Protein AF-0000000087421579 (afdb_homodimer)

Organism: NCBI:txid2527985

pLDDT: mean 95.99, std 5.9, range [50.66, 98.94]

Solvent-accessible surface area (backbone atoms only — not comparable to full-atom values): 13941 Å² total; per-residue (Å²): 113,71,61,59,52,48,49,53,49,50,54,50,50,50,51,51,46,45,49,20,62,55,67,46,34,58,70,61,40,57,72,41,35,37,73,70,18,33,34,40,37,68,93,47,73,85,38,81,43,72,34,55,66,76,55,47,58,65,46,71,49,80,82,89,62,69,52,44,70,42,85,40,79,73,44,76,46,80,53,89,54,29,34,47,36,34,30,35,37,39,36,36,34,61,39,94,86,67,42,83,41,77,48,65,30,45,36,42,36,35,32,37,55,51,97,90,37,72,29,37,42,35,37,40,41,38,70,124,111,71,62,58,51,50,49,54,48,51,55,50,50,51,52,51,46,46,50,20,62,55,66,47,35,59,68,63,40,56,72,40,34,38,74,72,18,32,34,42,37,67,92,47,73,86,39,81,42,72,35,55,65,77,55,47,57,66,46,71,48,79,82,91,63,68,53,45,71,41,85,40,79,74,45,76,47,79,52,89,54,30,34,46,37,35,31,34,36,39,36,37,33,61,39,95,86,67,42,83,41,77,47,66,30,45,35,43,37,35,31,37,56,54,96,89,36,73,30,37,43,36,36,40,40,40,72,122

Radius of gyration: 18.81 Å; Cα contacts (8 Å, |Δi|>4): 490; chains: 2; bounding box: 48×50×42 Å

Secondary structure (DSSP, 8-state):
-HHHHHHHHHHHHHHHHHHHHHHT-HHHHHHHEEEEEEEE-GGGTT--EESSHHHHHHHHSPP-S-EEEEEEEEEEEEETTEEEEEEEEEEEEE-TTS-EEEEEEEEEEEEEEETTEEEEEEEEEE--/-HHHHHHHHHHHHHHHHHHHHHHT-HHHHHHHEEEEEEEE-GGGTT--EESSHHHHHHHHSPP-S-EEEEEEEEEEEEETTEEEEEEEEEEEEE-TTS-EEEEEEEEEEEEEEETTEEEEEEEEEE--

InterPro domains:
  IPR013543 Calcium/calmodulin-dependent protein kinase II, association-domain [PF08332] (9-127)
  IPR032710 NTF2-like domain superfamily [SSF54427] (4-126)

Foldseek 3Di:
DVVVVVVVVVVVLVQQLQVCLQVLVVPSNPVQADQQAWEADVVVVPDIDTGDVVVNVVSPDDRPFHKDKDWAPWDWDDDPQKIWIKTKIWMWDQDPVRHIDIAIKIKIWMWGQDPNDIHTRYMYIDRD/DVVVVVVVVVVVLVQQLQVCLQVLPVPSNPVQADQQAWEADVVVVPDIDTGCVVVNVVSPDDRPFHKDKDWAPWDWDDDPQKIWIKTKIWMWDQDPVRHIDIAIKIKIWMWGRDPNDIHTRYMYIDRD

Sequence (256 aa):
MSDQHDIVELISLNRKLLAAIDGKDWGTYIDLCDADLTAFEPEAVGHLVKGLEFHRFYFDLEKEGPRQSTISSPHVRLVGDVAVVTYTRLTQFIGIEGEPETATAEETRIWHHIDGSWRHIHFHRSANMSDQHDIVELISLNRKLLAAIDGKDWGTYIDLCDADLTAFEPEAVGHLVKGLEFHRFYFDLEKEGPRQSTISSPHVRLVGDVAVVTYTRLTQFIGIEGEPETATAEETRIWHHIDGSWRHIHFHRSAN

Structure (mmCIF, N/CA/C/O backbone):
data_AF-0000000087421579-model_v1
#
loop_
_entity.id
_entity.type
_entity.pdbx_description
1 polymer 'Calcium/calmodulin dependent protein kinase II Association'
#
loop_
_atom_site.group_PDB
_atom_site.id
_atom_site.type_symbol
_atom_site.label_atom_id
_atom_site.label_alt_id
_atom_site.label_comp_id
_atom_site.label_asym_id
_atom_site.label_entity_id
_atom_site.label_seq_id
_atom_site.pdbx_PDB_ins_code
_atom_site.Cartn_x
_atom_site.Cartn_y
_atom_site.Cartn_z
_atom_site.occupancy
_atom_site.B_iso_or_equiv
_atom_site.auth_seq_id
_atom_site.auth_comp_id
_atom_site.auth_asym_id
_atom_site.auth_atom_id
_atom_site.pdbx_PDB_model_num
ATOM 1 N N . MET A 1 1 ? 23.797 0.021 13.664 1 50.66 1 MET A N 1
ATOM 2 C CA . MET A 1 1 ? 23.609 1.313 14.312 1 50.66 1 MET A CA 1
ATOM 3 C C . MET A 1 1 ? 22.766 2.242 13.453 1 50.66 1 MET A C 1
ATOM 5 O O . MET A 1 1 ? 21.828 2.877 13.945 1 50.66 1 MET A O 1
ATOM 9 N N . SER A 1 2 ? 23.094 2.33 12.117 1 70.5 2 SER A N 1
ATOM 10 C CA . SER A 1 2 ? 22.469 3.254 11.18 1 70.5 2 SER A CA 1
ATOM 11 C C . SER A 1 2 ? 21.031 2.822 10.859 1 70.5 2 SER A C 1
ATOM 13 O O . SER A 1 2 ? 20.125 3.65 10.836 1 70.5 2 SER A O 1
ATOM 15 N N . ASP A 1 3 ? 20.844 1.54 11.047 1 86.19 3 ASP A N 1
ATOM 16 C CA . ASP A 1 3 ? 19.516 1.023 10.711 1 86.19 3 ASP A CA 1
ATOM 17 C C . ASP A 1 3 ? 18.531 1.276 11.844 1 86.19 3 ASP A C 1
ATOM 19 O O . ASP A 1 3 ? 17.406 1.717 11.602 1 86.19 3 ASP A O 1
ATOM 23 N N . GLN A 1 4 ? 18.984 1.106 13.055 1 90.81 4 GLN A N 1
ATOM 24 C CA . GLN A 1 4 ? 18.109 1.333 14.188 1 90.81 4 GLN A CA 1
ATOM 25 C C . GLN A 1 4 ? 17.719 2.805 14.297 1 90.81 4 GLN A C 1
ATOM 27 O O . GLN A 1 4 ? 16.562 3.127 14.609 1 90.81 4 GLN A O 1
ATOM 32 N N . HIS A 1 5 ? 18.703 3.604 14.07 1 93.19 5 HIS A N 1
ATOM 33 C CA . HIS A 1 5 ? 18.422 5.035 14.094 1 93.19 5 HIS A CA 1
ATOM 34 C C . HIS A 1 5 ? 17.406 5.418 13.023 1 93.19 5 HIS A C 1
ATOM 36 O O . HIS A 1 5 ? 16.484 6.199 13.289 1 93.19 5 HIS A O 1
ATOM 42 N N . ASP A 1 6 ? 17.594 4.906 11.828 1 95.56 6 ASP A N 1
ATOM 43 C CA . ASP A 1 6 ? 16.656 5.18 10.734 1 95.56 6 ASP A CA 1
ATOM 44 C C . ASP A 1 6 ? 15.25 4.691 11.078 1 95.56 6 ASP A C 1
ATOM 46 O O . ASP A 1 6 ? 14.266 5.387 10.812 1 95.56 6 ASP A O 1
ATOM 50 N N . ILE A 1 7 ? 15.172 3.508 11.727 1 97 7 ILE A N 1
ATOM 51 C CA . ILE A 1 7 ? 13.883 2.93 12.086 1 97 7 ILE A CA 1
ATOM 52 C C . ILE A 1 7 ? 13.172 3.83 13.094 1 97 7 ILE A C 1
ATOM 54 O O . ILE A 1 7 ? 11.984 4.141 12.93 1 97 7 ILE A O 1
ATOM 58 N N . VAL A 1 8 ? 13.859 4.289 14.078 1 97 8 VAL A N 1
ATOM 59 C CA . VAL A 1 8 ? 13.289 5.168 15.094 1 97 8 VAL A CA 1
ATOM 60 C C . VAL A 1 8 ? 12.859 6.484 14.461 1 97 8 VAL A C 1
ATOM 62 O O . VAL A 1 8 ? 11.766 6.992 14.742 1 97 8 VAL A O 1
ATOM 65 N N . GLU A 1 9 ? 13.68 6.992 13.656 1 97.75 9 GLU A N 1
ATOM 66 C CA . GLU A 1 9 ? 13.375 8.25 12.984 1 97.75 9 GLU A CA 1
ATOM 67 C C . GLU A 1 9 ? 12.133 8.117 12.109 1 97.75 9 GLU A C 1
ATOM 69 O O . GLU A 1 9 ? 11.273 9 12.109 1 97.75 9 GLU A O 1
ATOM 74 N N . LEU A 1 10 ? 12.023 7.039 11.375 1 98.5 10 LEU A N 1
ATOM 75 C CA . LEU A 1 10 ? 10.906 6.828 10.461 1 98.5 10 LEU A CA 1
ATOM 76 C C . LEU A 1 10 ? 9.594 6.68 11.234 1 98.5 10 LEU A C 1
ATOM 78 O O . LEU A 1 10 ? 8.555 7.184 10.805 1 98.5 10 LEU A O 1
ATOM 82 N N . ILE A 1 11 ? 9.656 5.98 12.344 1 98.25 11 ILE A N 1
ATOM 83 C CA . ILE A 1 11 ? 8.461 5.871 13.172 1 98.25 11 ILE A CA 1
ATOM 84 C C . ILE A 1 11 ? 8.055 7.254 13.68 1 98.25 11 ILE A C 1
ATOM 86 O O . ILE A 1 11 ? 6.879 7.617 13.648 1 98.25 11 ILE A O 1
ATOM 90 N N . SER A 1 12 ? 9.031 8.031 14.094 1 98.31 12 SER A N 1
ATOM 91 C CA . SER A 1 12 ? 8.781 9.391 14.562 1 98.31 12 SER A CA 1
ATOM 92 C C . SER A 1 12 ? 8.219 10.266 13.453 1 98.31 12 SER A C 1
ATOM 94 O O . SER A 1 12 ? 7.293 11.047 13.672 1 98.31 12 SER A O 1
ATOM 96 N N . LEU A 1 13 ? 8.758 10.156 12.273 1 98.75 13 LEU A N 1
ATOM 97 C CA . LEU A 1 13 ? 8.281 10.93 11.133 1 98.75 13 LEU A CA 1
ATOM 98 C C . LEU A 1 13 ? 6.848 10.555 10.781 1 98.75 13 LEU A C 1
ATOM 100 O O . LEU A 1 13 ? 6.047 11.43 10.438 1 98.75 13 LEU A O 1
ATOM 104 N N . ASN A 1 14 ? 6.535 9.297 1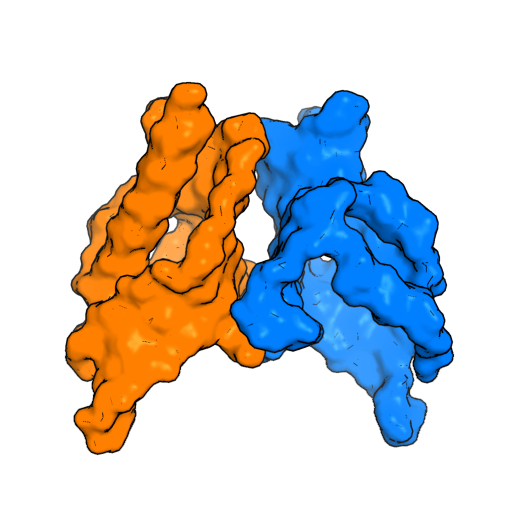0.852 1 98.81 14 ASN A N 1
ATOM 105 C CA . ASN A 1 14 ? 5.156 8.891 10.609 1 98.81 14 ASN A CA 1
ATOM 106 C C . ASN A 1 14 ? 4.207 9.469 11.648 1 98.81 14 ASN A C 1
ATOM 108 O O . ASN A 1 14 ? 3.107 9.914 11.312 1 98.81 14 ASN A O 1
ATOM 112 N N . ARG A 1 15 ? 4.645 9.461 12.914 1 98.62 15 ARG A N 1
ATOM 113 C CA . ARG A 1 15 ? 3.826 10.07 13.953 1 98.62 15 ARG A CA 1
ATOM 114 C C . ARG A 1 15 ? 3.617 11.555 13.688 1 98.62 15 ARG A C 1
ATOM 116 O O . ARG A 1 15 ? 2.508 12.07 13.844 1 98.62 15 ARG A O 1
ATOM 123 N N . LYS A 1 16 ? 4.664 12.188 13.32 1 98.75 16 LYS A N 1
ATOM 124 C CA . LYS A 1 16 ? 4.59 13.609 12.992 1 98.75 16 LYS A CA 1
ATOM 125 C C . LYS A 1 16 ? 3.629 13.852 11.828 1 98.75 16 LYS A C 1
ATOM 127 O O . LYS A 1 16 ? 2.832 14.789 11.859 1 98.75 16 LYS A O 1
ATOM 132 N N . LEU A 1 17 ? 3.711 13.031 10.82 1 98.88 17 LEU A N 1
ATOM 133 C CA . LEU A 1 17 ? 2.838 13.117 9.656 1 98.88 17 LEU A CA 1
ATOM 134 C C . LEU A 1 17 ? 1.375 12.969 10.062 1 98.88 17 LEU A C 1
ATOM 136 O O . LEU A 1 17 ? 0.535 13.789 9.68 1 98.88 17 LEU A O 1
ATOM 140 N N . LEU A 1 18 ? 1.078 11.984 10.844 1 98.75 18 LEU A N 1
ATOM 141 C CA . LEU A 1 18 ? -0.3 11.734 11.25 1 98.75 18 LEU A CA 1
ATOM 142 C C . LEU A 1 18 ? -0.815 12.852 12.148 1 98.75 18 LEU A C 1
ATOM 144 O O . LEU A 1 18 ? -1.985 13.234 12.062 1 98.75 18 LEU A O 1
ATOM 148 N N . ALA A 1 19 ? 0.059 13.359 13.023 1 98.31 19 ALA A N 1
ATOM 149 C CA . ALA A 1 19 ? -0.324 14.5 13.844 1 98.31 19 ALA A CA 1
ATOM 150 C C . ALA A 1 19 ? -0.66 15.711 12.984 1 98.31 19 ALA A C 1
ATOM 152 O O . ALA A 1 19 ? -1.599 16.453 13.281 1 98.31 19 ALA A O 1
ATOM 153 N N . ALA A 1 20 ? 0.115 15.914 11.93 1 98.5 20 ALA A N 1
ATOM 154 C CA . ALA A 1 20 ? -0.155 17.016 11.0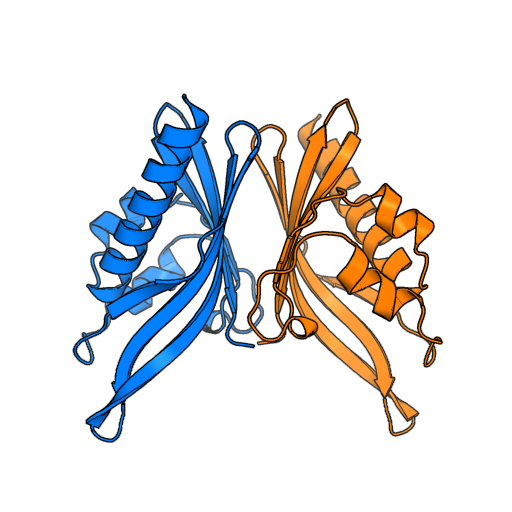08 1 98.5 20 ALA A CA 1
ATOM 155 C C . ALA A 1 20 ? -1.517 16.844 10.336 1 98.5 20 ALA A C 1
ATOM 157 O O . ALA A 1 20 ? -2.256 17.812 10.172 1 98.5 20 ALA A O 1
ATOM 158 N N . ILE A 1 21 ? -1.858 15.648 9.961 1 98.19 21 ILE A N 1
ATOM 159 C CA . ILE A 1 21 ? -3.141 15.352 9.328 1 98.19 21 ILE A CA 1
ATOM 160 C C . ILE A 1 21 ? -4.273 15.617 10.32 1 98.19 21 ILE A C 1
ATOM 162 O O . ILE A 1 21 ? -5.23 16.328 10.008 1 98.19 21 ILE A O 1
ATOM 166 N N . ASP A 1 22 ? -4.125 15.102 11.516 1 97.44 22 ASP A N 1
ATOM 167 C CA . ASP A 1 22 ? -5.156 15.25 12.539 1 97.44 22 ASP A CA 1
ATOM 168 C C . ASP A 1 22 ? -5.375 16.719 12.883 1 97.44 22 ASP A C 1
ATOM 170 O O . ASP A 1 22 ? -6.5 17.141 13.164 1 97.44 22 ASP A O 1
ATOM 174 N N . GLY A 1 23 ? -4.285 17.453 12.891 1 96.62 23 GLY A N 1
ATOM 175 C CA . GLY A 1 23 ? -4.328 18.859 13.297 1 96.62 23 GLY A CA 1
ATOM 176 C C . GLY A 1 23 ? -4.527 19.812 12.133 1 96.62 23 GLY A C 1
ATOM 177 O O . GLY A 1 23 ? -4.574 21.031 12.328 1 96.62 23 GLY A O 1
ATOM 178 N N . LYS A 1 24 ? -4.527 19.359 10.922 1 97.06 24 LYS A N 1
ATOM 179 C CA . LYS A 1 24 ? -4.66 20.156 9.703 1 97.06 24 LYS A CA 1
ATOM 180 C C . LYS A 1 24 ? -3.482 21.109 9.531 1 97.06 24 LYS A C 1
ATOM 182 O O . LYS A 1 24 ? -3.674 22.281 9.219 1 97.06 24 LYS A O 1
ATOM 187 N N . ASP A 1 25 ? -2.434 20.609 9.867 1 97.62 25 ASP A N 1
ATOM 188 C CA . ASP A 1 25 ? -1.19 21.344 9.695 1 97.62 25 ASP A CA 1
ATOM 189 C C . ASP A 1 25 ? -0.601 21.109 8.305 1 97.62 25 ASP A C 1
ATOM 191 O O . ASP A 1 25 ? 0.3 20.297 8.141 1 97.62 25 ASP A O 1
ATOM 195 N N . TRP A 1 26 ? -1.002 21.906 7.301 1 98.25 26 TRP A N 1
ATOM 196 C CA . TRP A 1 26 ? -0.613 21.734 5.902 1 98.25 26 TRP A CA 1
ATOM 197 C C . TRP A 1 26 ? 0.885 21.953 5.727 1 98.25 26 TRP A C 1
ATOM 199 O O . TRP A 1 26 ? 1.539 21.25 4.957 1 98.25 26 TRP A O 1
ATOM 209 N N . GLY A 1 27 ? 1.382 22.875 6.391 1 98.56 27 GLY A N 1
ATOM 210 C CA . GLY A 1 27 ? 2.801 23.172 6.281 1 98.56 27 GLY A CA 1
ATOM 211 C C . GLY A 1 27 ? 3.688 21.984 6.609 1 98.56 27 GLY A C 1
ATOM 212 O O . GLY A 1 27 ? 4.578 21.641 5.836 1 98.56 27 GLY A O 1
ATOM 213 N N . THR A 1 28 ? 3.42 21.406 7.727 1 98.69 28 THR A N 1
ATOM 214 C CA . THR A 1 28 ? 4.188 20.219 8.117 1 98.69 28 THR A CA 1
ATOM 215 C C . THR A 1 28 ? 3.977 19.078 7.129 1 98.69 28 THR A C 1
ATOM 217 O O . THR A 1 28 ? 4.926 18.391 6.77 1 98.69 28 THR A O 1
ATOM 220 N N . TYR A 1 29 ? 2.756 18.969 6.68 1 98.75 29 TYR A N 1
ATOM 221 C CA . TYR A 1 29 ? 2.418 17.875 5.762 1 98.75 29 TYR A CA 1
ATOM 222 C C . TYR A 1 29 ? 3.23 17.984 4.477 1 98.75 29 TYR A C 1
ATOM 224 O O . TYR A 1 29 ? 3.855 17.016 4.051 1 98.75 29 TYR A O 1
ATOM 232 N N . ILE A 1 30 ? 3.295 19.125 3.893 1 98.44 30 ILE A N 1
ATOM 233 C CA . ILE A 1 30 ? 3.949 19.25 2.596 1 98.44 30 ILE A CA 1
ATOM 234 C C . ILE A 1 30 ? 5.465 19.219 2.777 1 98.44 30 ILE A C 1
ATOM 236 O O . ILE A 1 30 ? 6.199 18.844 1.861 1 98.44 30 ILE A O 1
ATOM 240 N N . ASP A 1 31 ? 5.949 19.594 3.955 1 97.94 31 ASP A N 1
ATOM 241 C CA . ASP A 1 31 ? 7.379 19.5 4.242 1 97.94 31 ASP A CA 1
ATOM 242 C C . ASP A 1 31 ? 7.84 18.047 4.285 1 97.94 31 ASP A C 1
ATOM 244 O O . ASP A 1 31 ? 8.984 17.734 3.943 1 97.94 31 ASP A O 1
ATOM 248 N N . LEU A 1 32 ? 6.969 17.188 4.68 1 98.5 32 LEU A N 1
ATOM 249 C CA . LEU A 1 32 ? 7.32 15.781 4.836 1 98.5 32 LEU A CA 1
ATOM 250 C C . LEU A 1 32 ? 7.121 15.023 3.525 1 98.5 32 LEU A C 1
ATOM 252 O O . LEU A 1 32 ? 7.789 14.016 3.277 1 98.5 32 LEU A O 1
ATOM 256 N N . CYS A 1 33 ? 6.207 15.555 2.67 1 98.62 33 CYS A N 1
ATOM 257 C CA . CYS A 1 33 ? 5.773 14.781 1.513 1 98.62 33 CYS A CA 1
ATOM 258 C C . CYS A 1 33 ? 6.453 15.273 0.24 1 98.62 33 CYS A C 1
ATOM 260 O O . CYS A 1 33 ? 6.676 16.469 0.078 1 98.62 33 CYS A O 1
ATOM 262 N N . ASP A 1 34 ? 6.754 14.32 -0.605 1 98.12 34 ASP A N 1
ATOM 263 C CA . ASP A 1 34 ? 7.203 14.648 -1.954 1 98.12 34 ASP A CA 1
ATOM 264 C C . ASP A 1 34 ? 6.105 15.367 -2.74 1 98.12 34 ASP A C 1
ATOM 266 O O . ASP A 1 34 ? 4.93 15.008 -2.635 1 98.12 34 ASP A O 1
ATOM 270 N N . ALA A 1 35 ? 6.5 16.281 -3.613 1 97.38 35 ALA A N 1
ATOM 271 C CA . ALA A 1 35 ? 5.531 17.031 -4.414 1 97.38 35 ALA A CA 1
ATOM 272 C C . ALA A 1 35 ? 4.754 16.094 -5.34 1 97.38 35 ALA A C 1
ATOM 274 O O . ALA A 1 35 ? 3.604 16.375 -5.684 1 97.38 35 ALA A O 1
ATOM 275 N N . ASP A 1 36 ? 5.34 14.953 -5.738 1 97.38 36 ASP A N 1
ATOM 276 C CA . ASP A 1 36 ? 4.711 13.977 -6.621 1 97.38 36 ASP A CA 1
ATOM 277 C C . ASP A 1 36 ? 4.215 12.766 -5.832 1 97.38 36 ASP A C 1
ATOM 279 O O . ASP A 1 36 ? 4.23 11.641 -6.336 1 97.38 36 ASP A O 1
ATOM 283 N N . LEU A 1 37 ? 3.861 13 -4.625 1 98.62 37 LEU A N 1
ATOM 284 C CA . LEU A 1 37 ? 3.305 11.93 -3.797 1 98.62 37 LEU A CA 1
ATOM 285 C C . LEU A 1 37 ? 2.188 11.203 -4.531 1 98.62 37 LEU A C 1
ATOM 287 O O . LEU A 1 37 ? 1.342 11.828 -5.172 1 98.62 37 LEU A O 1
ATOM 291 N N . THR A 1 38 ? 2.201 9.844 -4.445 1 98.81 38 THR A N 1
ATOM 292 C CA . THR A 1 38 ? 1.106 9.047 -4.98 1 98.81 38 THR A CA 1
ATOM 293 C C . THR A 1 38 ? 0.373 8.312 -3.855 1 98.81 38 THR A C 1
ATOM 295 O O . THR A 1 38 ? 0.954 8.039 -2.803 1 98.81 38 THR A O 1
ATOM 298 N N . ALA A 1 39 ? -0.922 8.07 -4.172 1 98.62 39 ALA A N 1
ATOM 299 C CA . ALA A 1 39 ? -1.679 7.473 -3.072 1 98.62 39 ALA A CA 1
ATOM 300 C C . ALA A 1 39 ? -2.859 6.66 -3.596 1 98.62 39 ALA A C 1
ATOM 302 O O . ALA A 1 39 ? -3.508 7.055 -4.57 1 98.62 39 ALA A O 1
ATOM 303 N N . PHE A 1 40 ? -3.07 5.535 -2.998 1 98.56 40 PHE A N 1
ATOM 304 C CA . PHE A 1 40 ? -4.367 4.871 -2.977 1 98.56 40 PHE A CA 1
ATOM 305 C C . PHE A 1 40 ? -5.043 5.047 -1.624 1 98.56 40 PHE A C 1
ATOM 307 O O . PHE A 1 40 ? -4.445 4.77 -0.583 1 98.56 40 PHE A O 1
ATOM 314 N N . GLU A 1 41 ? -6.246 5.496 -1.633 1 97.5 41 GLU A N 1
ATOM 315 C CA . GLU A 1 41 ? -7.035 5.629 -0.411 1 97.5 41 GLU A CA 1
ATOM 316 C C . GLU A 1 41 ? -8.531 5.668 -0.72 1 97.5 41 GLU A C 1
ATOM 318 O O . GLU A 1 41 ? -8.93 5.941 -1.855 1 97.5 41 GLU A O 1
ATOM 323 N N . PRO A 1 42 ? -9.352 5.406 0.281 1 96.5 42 PRO A N 1
ATOM 324 C CA . PRO A 1 42 ? -10.797 5.34 0.034 1 96.5 42 PRO A CA 1
ATOM 325 C C . PRO A 1 42 ? -11.344 6.609 -0.61 1 96.5 42 PRO A C 1
ATOM 327 O O . PRO A 1 42 ? -12.195 6.539 -1.499 1 96.5 42 PRO A O 1
ATOM 330 N N . GLU A 1 43 ? -10.82 7.75 -0.257 1 96.12 43 GLU A N 1
ATOM 331 C CA . GLU A 1 43 ? -11.328 9.023 -0.763 1 96.12 43 GLU A CA 1
ATOM 332 C C . GLU A 1 43 ? -11.062 9.164 -2.26 1 96.12 43 GLU A C 1
ATOM 334 O O . GLU A 1 43 ? -11.688 9.992 -2.928 1 96.12 43 GLU A O 1
ATOM 339 N N . ALA A 1 44 ? -10.148 8.375 -2.789 1 96.38 44 ALA A N 1
ATOM 340 C CA . ALA A 1 44 ? -9.758 8.5 -4.191 1 96.38 44 ALA A CA 1
ATOM 341 C C . ALA A 1 44 ? -10.641 7.629 -5.086 1 96.38 4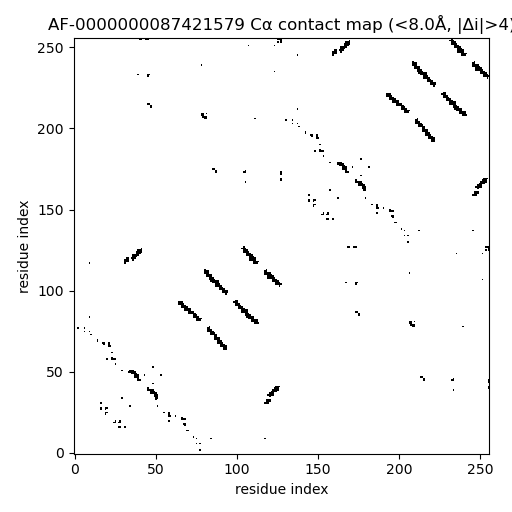4 ALA A C 1
ATOM 343 O O . ALA A 1 44 ? -10.477 7.617 -6.309 1 96.38 44 ALA A O 1
ATOM 344 N N . VAL A 1 45 ? -11.516 6.844 -4.562 1 94.12 45 VAL A N 1
ATOM 345 C CA . VAL A 1 45 ? -12.578 6.098 -5.234 1 94.12 45 VAL A CA 1
ATOM 346 C C . VAL A 1 45 ? -11.984 5.242 -6.348 1 94.12 45 VAL A C 1
ATOM 348 O O . VAL A 1 45 ? -12.438 5.297 -7.492 1 94.12 45 VAL A O 1
ATOM 351 N N . GLY A 1 46 ? -10.891 4.559 -6.051 1 94.25 46 GLY A N 1
ATOM 352 C CA . GLY A 1 46 ? -10.367 3.549 -6.957 1 94.25 46 GLY A CA 1
ATOM 353 C C . GLY A 1 46 ? -9.289 4.078 -7.887 1 94.25 46 GLY A C 1
ATOM 354 O O . GLY A 1 46 ? -8.766 3.336 -8.719 1 94.25 46 GLY A O 1
ATOM 355 N N . HIS A 1 47 ? -8.922 5.344 -7.734 1 96 47 HIS A N 1
ATOM 356 C CA . HIS A 1 47 ? -7.934 5.934 -8.633 1 96 47 HIS A CA 1
ATOM 357 C C . HIS A 1 47 ? -6.625 6.215 -7.898 1 96 47 HIS A C 1
ATOM 359 O O . HIS A 1 47 ? -6.629 6.5 -6.695 1 96 47 HIS A O 1
ATOM 365 N N . LEU A 1 48 ? -5.562 6.066 -8.633 1 98.06 48 LEU A N 1
ATOM 366 C CA . LEU A 1 48 ? -4.285 6.547 -8.117 1 98.06 48 LEU A CA 1
ATOM 367 C C . LEU A 1 48 ? -4.23 8.07 -8.141 1 98.06 48 LEU A C 1
ATOM 369 O O . LEU A 1 48 ? -4.363 8.688 -9.195 1 98.06 48 LEU A O 1
ATOM 373 N N . VAL A 1 49 ? -4 8.625 -6.965 1 97.81 49 VAL A N 1
ATOM 374 C CA . VAL A 1 49 ? -3.848 10.07 -6.879 1 97.81 49 VAL A CA 1
ATOM 375 C C . VAL A 1 49 ? -2.369 10.438 -6.973 1 97.81 49 VAL A C 1
ATOM 377 O O . VAL A 1 49 ? -1.515 9.766 -6.398 1 97.81 49 VAL A O 1
ATOM 380 N N . LYS A 1 50 ? -2.154 11.539 -7.684 1 97.81 50 LYS A N 1
ATOM 381 C CA . LYS A 1 50 ? -0.801 12.07 -7.789 1 97.81 50 LYS A CA 1
ATOM 382 C C . LYS A 1 50 ? -0.763 13.547 -7.414 1 97.81 50 LYS A C 1
ATOM 384 O O . LYS A 1 50 ? -1.603 14.336 -7.863 1 97.81 50 LYS A O 1
ATOM 389 N N . GLY A 1 51 ? 0.261 13.852 -6.629 1 97.94 51 GLY A N 1
ATOM 390 C CA . GLY A 1 51 ? 0.449 15.227 -6.199 1 97.94 51 GLY A CA 1
ATOM 391 C C . GLY A 1 51 ? -0.194 15.531 -4.859 1 97.94 51 GLY A C 1
ATOM 392 O O . GLY A 1 51 ? -0.748 14.633 -4.215 1 97.94 51 GLY A O 1
ATOM 393 N N . LEU A 1 52 ? -0.109 16.766 -4.422 1 98.38 52 LEU A N 1
ATOM 394 C CA . LEU A 1 52 ? -0.487 17.125 -3.057 1 98.38 52 LEU A CA 1
ATOM 395 C C . LEU A 1 52 ? -1.845 17.812 -3.031 1 98.38 52 LEU A C 1
ATOM 397 O O . LEU A 1 52 ? -2.482 17.906 -1.979 1 98.38 52 LEU A O 1
ATOM 401 N N . GLU A 1 53 ? -2.359 18.25 -4.156 1 97.25 53 GLU A N 1
ATOM 402 C CA . GLU A 1 53 ? -3.553 19.078 -4.219 1 97.25 53 GLU A CA 1
ATOM 403 C C . GLU A 1 53 ? -4.793 18.312 -3.762 1 97.25 53 GLU A C 1
ATOM 405 O O . GLU A 1 53 ? -5.703 18.906 -3.17 1 97.25 53 GLU A O 1
ATOM 410 N N . PHE A 1 54 ? -4.902 17.078 -4.082 1 98 54 PHE A N 1
ATOM 411 C CA . PHE A 1 54 ? -6.023 16.25 -3.648 1 98 54 PHE A CA 1
ATOM 412 C C . PHE A 1 54 ? -6.203 16.328 -2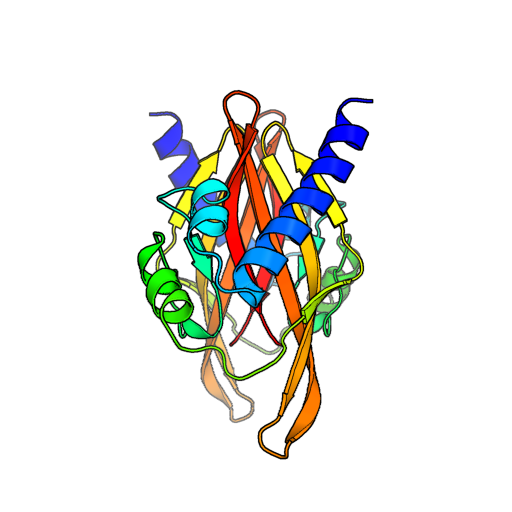.137 1 98 54 PHE A C 1
ATOM 414 O O . PHE A 1 54 ? -7.328 16.438 -1.647 1 98 54 PHE A O 1
ATOM 421 N N . HIS A 1 55 ? -5.109 16.344 -1.45 1 98.12 55 HIS A N 1
ATOM 422 C CA . HIS A 1 55 ? -5.164 16.312 0.007 1 98.12 55 HIS A CA 1
ATOM 423 C C . HIS A 1 55 ? -5.34 17.719 0.569 1 98.12 55 HIS A C 1
ATOM 425 O O . HIS A 1 55 ? -5.887 17.906 1.661 1 98.12 55 HIS A O 1
ATOM 431 N N . ARG A 1 56 ? -4.891 18.734 -0.17 1 98.12 56 ARG A N 1
ATOM 432 C CA . ARG A 1 56 ? -5.074 20.109 0.274 1 98.12 56 ARG A CA 1
ATOM 433 C C . ARG A 1 56 ? -6.539 20.406 0.57 1 98.12 56 ARG A C 1
ATOM 435 O O . ARG A 1 56 ? -6.859 21.078 1.546 1 98.12 56 ARG A O 1
ATOM 442 N N . PHE A 1 57 ? -7.422 19.875 -0.198 1 97.88 57 PHE A N 1
ATOM 443 C CA . PHE A 1 57 ? -8.859 20.062 -0.021 1 97.88 57 PHE A CA 1
ATOM 444 C C . PHE A 1 57 ? -9.273 19.703 1.401 1 97.88 57 PHE A C 1
ATOM 446 O O . PHE A 1 57 ? -10.008 20.469 2.043 1 97.88 57 PHE A O 1
ATOM 453 N N . TYR A 1 58 ? -8.844 18.625 1.88 1 96.38 58 TYR A N 1
ATOM 454 C CA . TYR A 1 58 ? -9.258 18.141 3.193 1 96.38 58 TYR A CA 1
ATOM 455 C C . TYR A 1 58 ? -8.633 18.984 4.301 1 96.38 58 TYR A C 1
ATOM 457 O O . TYR A 1 58 ? -9.234 19.172 5.363 1 96.38 58 TYR A O 1
ATOM 465 N N . PHE A 1 59 ? -7.418 19.453 4.039 1 97.19 59 PHE A N 1
ATOM 466 C CA . PHE A 1 59 ? -6.746 20.297 5.023 1 97.19 59 PHE A CA 1
ATOM 467 C C . PHE A 1 59 ? -7.441 21.641 5.152 1 97.19 59 PHE A C 1
ATOM 469 O O . PHE A 1 59 ? -7.387 22.281 6.207 1 97.19 59 PHE A O 1
ATOM 476 N N . ASP A 1 60 ? -8.125 22.078 4.176 1 96.88 60 ASP A N 1
ATOM 477 C CA . ASP A 1 60 ? -8.766 23.391 4.156 1 96.88 60 ASP A CA 1
ATOM 478 C C . ASP A 1 60 ? -10.156 23.328 4.797 1 96.88 60 ASP A C 1
ATOM 480 O O . ASP A 1 60 ? -10.758 24.359 5.09 1 96.88 60 ASP A O 1
ATOM 484 N N . LEU A 1 61 ? -10.609 22.203 5.051 1 95.12 61 LEU A N 1
ATOM 485 C CA . LEU A 1 61 ? -11.914 22.047 5.691 1 95.12 61 LEU A CA 1
ATOM 486 C C . LEU A 1 61 ? -11.828 22.391 7.176 1 95.12 61 LEU A C 1
ATOM 488 O O . LEU A 1 61 ? -10.773 22.25 7.793 1 95.12 61 LEU A O 1
ATOM 492 N N . GLU A 1 62 ? -12.938 22.719 7.73 1 91.5 62 GLU A N 1
ATOM 493 C CA . GLU A 1 62 ? -13.008 22.984 9.164 1 91.5 62 GLU A CA 1
ATOM 494 C C . GLU A 1 62 ? -12.852 21.703 9.977 1 91.5 62 GLU A C 1
ATOM 496 O O . GLU A 1 62 ? -13.352 20.656 9.578 1 91.5 62 GLU A O 1
ATOM 501 N N . LYS A 1 63 ? -12.297 21.906 11.133 1 88.62 63 LYS A N 1
ATOM 502 C CA . LYS A 1 63 ? -12.148 20.766 12.031 1 88.62 63 LYS A CA 1
ATOM 503 C C . LYS A 1 63 ? -13.492 20.359 12.641 1 88.62 63 LYS A C 1
ATOM 505 O O . LYS A 1 63 ? -14.25 21.219 13.102 1 88.62 63 LYS A O 1
ATOM 510 N N . GLU A 1 64 ? -13.812 19.062 12.57 1 83.94 64 GLU A N 1
ATOM 511 C CA . GLU A 1 64 ? -15.094 18.578 13.062 1 83.94 64 GLU A CA 1
ATOM 512 C C . GLU A 1 64 ? -15.008 18.156 14.523 1 83.94 64 GLU A C 1
ATOM 514 O O . GLU A 1 64 ? -15.969 17.625 15.086 1 83.94 64 GLU A O 1
ATOM 519 N N . GLY A 1 65 ? -13.938 18.438 15.242 1 89.38 65 GLY A N 1
ATOM 520 C CA . GLY A 1 65 ? -13.727 18 16.609 1 89.38 65 GLY A CA 1
ATOM 521 C C . GLY A 1 65 ? -12.375 17.359 16.844 1 89.38 65 GLY A C 1
ATOM 522 O O . GLY A 1 65 ? -11.516 17.391 15.953 1 89.38 65 GLY A O 1
ATOM 523 N N . PRO A 1 66 ? -12.32 16.828 18.047 1 94.56 66 PRO A N 1
ATOM 524 C CA . PRO A 1 66 ? -11.031 16.203 18.344 1 94.56 66 PRO A CA 1
ATOM 525 C C . PRO A 1 66 ? -10.781 14.953 17.5 1 94.56 66 PRO A C 1
ATOM 527 O O . PRO A 1 66 ? -11.711 14.195 17.203 1 94.56 66 PRO A O 1
ATOM 530 N N . ARG A 1 67 ? -9.586 14.828 17.094 1 96.31 67 ARG A N 1
ATOM 531 C CA . ARG A 1 67 ? -9.125 13.688 16.312 1 96.31 67 ARG A CA 1
ATOM 532 C C . ARG A 1 67 ? -7.703 13.305 16.688 1 96.31 67 ARG A C 1
ATOM 534 O O . ARG A 1 67 ? -6.844 14.172 16.844 1 96.31 67 ARG A O 1
ATOM 541 N N . GLN A 1 68 ? -7.531 11.938 16.859 1 97.25 68 GLN A N 1
ATOM 542 C CA . GLN A 1 68 ? -6.203 11.461 17.219 1 97.25 68 GLN A CA 1
ATOM 543 C C . GLN A 1 68 ? -5.871 10.156 16.516 1 97.25 68 GLN A C 1
ATOM 545 O O . GLN A 1 68 ? -6.68 9.219 16.5 1 97.25 68 GLN A O 1
ATOM 550 N N . SER A 1 69 ? -4.695 10.148 15.938 1 98.31 69 SER A N 1
ATOM 551 C CA . SER A 1 69 ? -4.195 8.938 15.297 1 98.31 69 SER A CA 1
ATOM 552 C C . SER A 1 69 ? -3.123 8.266 16.141 1 98.31 69 SER A C 1
ATOM 554 O O . SER A 1 69 ? -2.264 8.938 16.719 1 98.31 69 SER A O 1
ATOM 556 N N . THR A 1 70 ? -3.197 6.945 16.219 1 98.31 70 THR A N 1
ATOM 557 C CA . THR A 1 70 ? -2.195 6.113 16.875 1 98.31 70 THR A CA 1
ATOM 558 C C . THR A 1 70 ? -1.672 5.043 15.922 1 98.31 70 THR A C 1
ATOM 560 O O . THR A 1 70 ? -2.449 4.402 15.211 1 98.31 70 THR A O 1
ATOM 563 N N . ILE A 1 71 ? -0.384 4.957 15.891 1 98.38 71 ILE A N 1
ATOM 564 C CA . ILE A 1 71 ? 0.257 3.9 15.117 1 98.38 71 ILE A CA 1
ATOM 565 C C . ILE A 1 71 ? 0.291 2.607 15.93 1 98.38 71 ILE A C 1
ATOM 567 O O . ILE A 1 71 ? 0.889 2.562 17 1 98.38 71 ILE A O 1
ATOM 571 N N . SER A 1 72 ? -0.34 1.618 15.406 1 97.56 72 SER A N 1
ATOM 572 C CA . SER A 1 72 ? -0.337 0.315 16.062 1 97.56 72 SER A CA 1
ATOM 573 C C . SER A 1 72 ? 0.46 -0.708 15.258 1 97.56 72 SER A C 1
ATOM 575 O O . SER A 1 72 ? 0.293 -0.814 14.047 1 97.56 72 SER A O 1
ATOM 577 N N . SER A 1 73 ? 1.441 -1.473 15.898 1 96.88 73 SER A N 1
ATOM 578 C CA . SER A 1 73 ? 2.203 -2.59 15.344 1 96.88 73 SER A CA 1
ATOM 579 C C . SER A 1 73 ? 2.994 -2.168 14.117 1 96.88 73 SER A C 1
ATOM 581 O O . SER A 1 73 ? 2.906 -2.809 13.062 1 96.88 73 SER A O 1
ATOM 583 N N . PRO A 1 74 ? 3.854 -1.144 14.312 1 98.06 74 PRO A N 1
ATOM 584 C CA . PRO A 1 74 ? 4.633 -0.692 13.156 1 98.06 74 PRO A CA 1
ATOM 585 C C . PRO A 1 74 ? 5.711 -1.691 12.742 1 98.06 74 PRO A C 1
ATOM 587 O O . PRO A 1 74 ? 6.289 -2.367 13.602 1 98.06 74 PRO A O 1
ATOM 590 N N . HIS A 1 75 ? 5.922 -1.826 11.492 1 98.31 75 HIS A N 1
ATOM 591 C CA . HIS A 1 75 ? 7.016 -2.564 10.867 1 98.31 75 HIS A CA 1
ATOM 592 C C . HIS A 1 75 ? 7.73 -1.716 9.828 1 98.31 75 HIS A C 1
ATOM 594 O O . HIS A 1 75 ? 7.086 -1.06 9.008 1 98.31 75 HIS A O 1
ATOM 600 N N . VAL A 1 76 ? 9.055 -1.649 9.977 1 98.5 76 VAL A N 1
ATOM 601 C CA . VAL A 1 76 ? 9.867 -0.884 9.031 1 98.5 76 VAL A CA 1
ATOM 602 C C . VAL A 1 76 ? 10.844 -1.812 8.32 1 98.5 76 VAL A C 1
ATOM 604 O O . VAL A 1 76 ? 11.602 -2.539 8.969 1 98.5 76 VAL A O 1
ATOM 607 N N . ARG A 1 77 ? 10.789 -1.828 7.016 1 98.06 77 ARG A N 1
ATOM 608 C CA . ARG A 1 77 ? 11.789 -2.51 6.195 1 98.06 77 ARG A CA 1
ATOM 609 C C . ARG A 1 77 ? 12.641 -1.506 5.426 1 98.06 77 ARG A C 1
ATOM 611 O O . ARG A 1 77 ? 12.125 -0.731 4.621 1 98.06 77 ARG A O 1
ATOM 618 N N . LEU A 1 78 ? 13.922 -1.507 5.754 1 97.25 78 LEU A N 1
ATOM 619 C CA . LEU A 1 78 ? 14.875 -0.656 5.047 1 97.25 78 LEU A CA 1
ATOM 620 C C . LEU A 1 78 ? 15.484 -1.394 3.859 1 97.25 78 LEU A C 1
ATOM 622 O O . LEU A 1 78 ? 15.984 -2.512 4.008 1 97.25 78 LEU A O 1
ATOM 626 N N . VAL A 1 79 ? 15.336 -0.729 2.699 1 95.69 79 VAL A N 1
ATOM 627 C CA . VAL A 1 79 ? 15.883 -1.277 1.463 1 95.69 79 VAL A CA 1
ATOM 628 C C . VAL A 1 79 ? 16.641 -0.189 0.708 1 95.69 79 VAL A C 1
ATOM 630 O O . VAL A 1 79 ? 16.062 0.558 -0.077 1 95.69 79 VAL A O 1
ATOM 633 N N . GLY A 1 80 ? 17.969 -0.176 0.887 1 90.19 80 GLY A N 1
ATOM 634 C CA . GLY A 1 80 ? 18.734 0.948 0.36 1 90.19 80 GLY A CA 1
ATOM 635 C C . GLY A 1 80 ? 18.312 2.279 0.959 1 90.19 80 GLY A C 1
ATOM 636 O O . GLY A 1 80 ? 18.312 2.441 2.182 1 90.19 80 GLY A O 1
ATOM 637 N N . ASP A 1 81 ? 17.906 3.172 0.012 1 94.5 81 ASP A N 1
ATOM 638 C CA . ASP A 1 81 ? 17.5 4.5 0.463 1 94.5 81 ASP A CA 1
ATOM 639 C C . ASP A 1 81 ? 15.984 4.609 0.561 1 94.5 81 ASP A C 1
ATOM 641 O O . ASP A 1 81 ? 15.438 5.715 0.549 1 94.5 81 ASP A O 1
ATOM 645 N N . VAL A 1 82 ? 15.391 3.451 0.57 1 97.88 82 VAL A N 1
ATOM 646 C CA . VAL A 1 82 ? 13.93 3.422 0.648 1 97.88 82 VAL A CA 1
ATOM 647 C C . VAL A 1 82 ? 13.5 2.688 1.914 1 97.88 82 VAL A C 1
ATOM 649 O O . VAL A 1 82 ? 14.164 1.752 2.357 1 97.88 82 VAL A O 1
ATOM 652 N N . ALA A 1 83 ? 12.484 3.156 2.52 1 98.5 83 ALA A N 1
ATOM 653 C CA . ALA A 1 83 ? 11.852 2.475 3.648 1 98.5 83 ALA A CA 1
ATOM 654 C C . ALA A 1 83 ? 10.391 2.16 3.357 1 98.5 83 ALA A C 1
ATOM 656 O O . ALA A 1 83 ? 9.648 3.016 2.865 1 98.5 83 ALA A O 1
ATOM 657 N N . VAL A 1 84 ? 10.016 0.953 3.562 1 98.75 84 VAL A N 1
ATOM 658 C CA . VAL A 1 84 ? 8.617 0.531 3.578 1 98.75 84 VAL A CA 1
ATOM 659 C C . VAL A 1 84 ? 8.109 0.484 5.016 1 98.75 84 VAL A C 1
ATOM 661 O O . VAL A 1 84 ? 8.523 -0.374 5.801 1 98.75 84 VAL A O 1
ATOM 664 N N . VAL A 1 85 ? 7.238 1.395 5.355 1 98.88 85 VAL A N 1
ATOM 665 C CA . VAL A 1 85 ? 6.684 1.469 6.703 1 98.88 85 VAL A CA 1
ATOM 666 C C . VAL A 1 85 ? 5.227 1.008 6.684 1 98.88 85 VAL A C 1
ATOM 668 O O . VAL A 1 85 ? 4.406 1.546 5.934 1 98.88 85 VAL A O 1
ATOM 671 N N . THR A 1 86 ? 4.895 0.023 7.477 1 98.81 86 THR A N 1
ATOM 672 C CA . T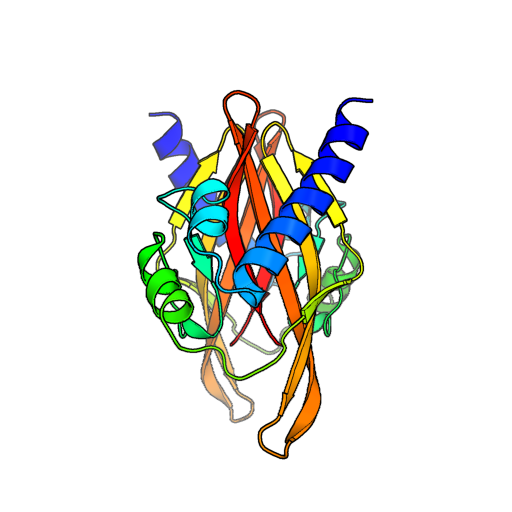HR A 1 86 ? 3.535 -0.501 7.559 1 98.81 86 THR A CA 1
ATOM 673 C C . THR A 1 86 ? 3.025 -0.459 9 1 98.81 86 THR A C 1
ATOM 675 O O . THR A 1 86 ? 3.799 -0.636 9.938 1 98.81 86 THR A O 1
ATOM 678 N N . TYR A 1 87 ? 1.763 -0.173 9.109 1 98.62 87 TYR A N 1
ATOM 679 C CA . TYR A 1 87 ? 1.122 -0.177 10.422 1 98.62 87 TYR A CA 1
ATOM 680 C C . TYR A 1 87 ? -0.396 -0.15 10.289 1 98.62 87 TYR A C 1
ATOM 682 O O . TYR A 1 87 ? -0.925 0.089 9.195 1 98.62 87 TYR A O 1
ATOM 690 N N . THR A 1 88 ? -1.051 -0.478 11.367 1 98.19 88 THR A N 1
ATOM 691 C CA . THR A 1 88 ? -2.475 -0.189 11.5 1 98.19 88 THR A CA 1
ATOM 692 C C . THR A 1 88 ? -2.689 1.139 12.219 1 98.19 88 THR A C 1
ATOM 694 O O . THR A 1 88 ? -2.15 1.357 13.305 1 98.19 88 THR A O 1
ATOM 697 N N . ARG A 1 89 ? -3.373 2.004 11.547 1 98.31 89 ARG A N 1
ATOM 698 C CA . ARG A 1 89 ? -3.717 3.287 12.148 1 98.31 89 ARG A CA 1
ATOM 699 C C . ARG A 1 89 ? -5.039 3.203 12.898 1 98.31 89 ARG A C 1
ATOM 701 O O . ARG A 1 89 ? -6.047 2.75 12.344 1 98.31 89 ARG A O 1
ATOM 708 N N . LEU A 1 90 ? -5.016 3.557 14.164 1 98.06 90 LEU A N 1
ATOM 709 C CA . LEU A 1 90 ? -6.23 3.779 14.938 1 98.06 90 LEU A CA 1
ATOM 710 C C . LEU A 1 90 ? -6.57 5.266 15 1 98.06 90 LEU A C 1
ATOM 712 O O . LEU A 1 90 ? -5.742 6.074 15.43 1 98.06 90 LEU A O 1
ATOM 716 N N . THR A 1 91 ? -7.691 5.594 14.523 1 97.75 91 THR A N 1
ATOM 717 C CA . THR A 1 91 ? -8.125 6.988 14.57 1 97.75 91 THR A CA 1
ATOM 718 C C . THR A 1 91 ? -9.32 7.152 15.5 1 97.75 91 THR A C 1
ATOM 720 O O . THR A 1 91 ? -10.383 6.559 15.281 1 97.75 91 THR A O 1
ATOM 723 N N . GLN A 1 92 ? -9.156 7.941 16.5 1 97.69 92 GLN A N 1
ATOM 724 C CA . GLN A 1 92 ? -10.219 8.242 17.453 1 97.69 92 GLN A CA 1
ATOM 725 C C . GLN A 1 92 ? -10.844 9.609 17.172 1 97.69 92 GLN A C 1
ATOM 727 O O . GLN A 1 92 ? -10.133 10.57 16.875 1 97.69 92 GLN A O 1
ATOM 732 N N . PHE A 1 93 ? -12.172 9.602 17.234 1 96.88 93 PHE A N 1
ATOM 733 C CA . PHE A 1 93 ? -12.938 10.812 16.938 1 96.88 93 PHE A CA 1
ATOM 734 C C . PHE A 1 93 ? -14.32 10.742 17.562 1 96.88 93 PHE A C 1
ATOM 736 O O . PHE A 1 93 ? -14.688 9.727 18.172 1 96.88 93 PHE A O 1
ATOM 743 N N . ILE A 1 94 ? -15.031 11.906 17.484 1 95.75 94 ILE A N 1
ATOM 744 C CA . ILE A 1 94 ? -16.406 11.953 17.969 1 95.75 94 ILE A CA 1
ATOM 745 C C . ILE A 1 94 ? -17.359 11.648 16.828 1 95.75 94 ILE A C 1
ATOM 747 O O . ILE A 1 94 ? -17.375 12.359 15.812 1 95.75 94 ILE A O 1
ATOM 751 N N . GLY A 1 95 ? -18.172 10.672 16.984 1 93.31 95 GLY A N 1
ATOM 752 C CA . GLY A 1 95 ? -19.125 10.266 15.961 1 93.31 95 GLY A CA 1
ATOM 753 C C . GLY A 1 95 ? -20.312 11.203 15.836 1 93.31 95 GLY A C 1
ATOM 754 O O . GLY A 1 95 ? -20.422 12.172 16.594 1 93.31 95 GLY A O 1
ATOM 755 N N . ILE A 1 96 ? -21.078 10.891 14.922 1 90.38 96 ILE A N 1
ATOM 756 C CA . ILE A 1 96 ? -22.219 11.734 14.594 1 90.38 96 ILE A CA 1
ATOM 757 C C . ILE A 1 96 ? -23.172 11.797 15.789 1 90.38 96 ILE A C 1
ATOM 759 O O . ILE A 1 96 ? -23.844 12.805 16 1 90.38 96 ILE A O 1
ATOM 763 N N . GLU A 1 97 ? -23.172 10.789 16.531 1 93.06 97 GLU A N 1
ATOM 764 C CA . GLU A 1 97 ? -24.062 10.734 17.703 1 93.06 97 GLU A CA 1
ATOM 765 C C . GLU A 1 97 ? -23.406 11.398 18.906 1 93.06 97 GLU A C 1
ATOM 767 O O . GLU A 1 97 ? -23.969 11.383 20 1 93.06 97 GLU A O 1
ATOM 772 N N . GLY 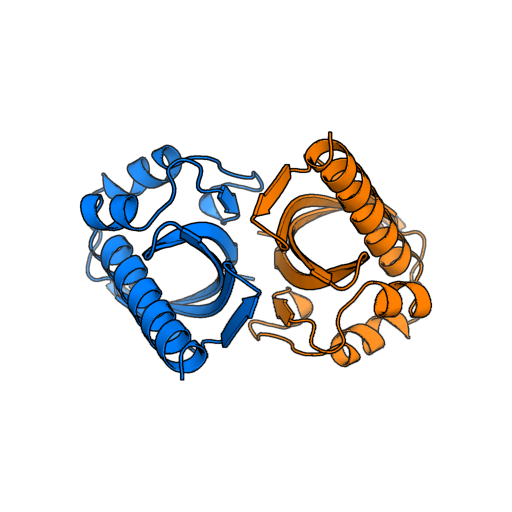A 1 98 ? -22.25 11.82 18.688 1 92.69 98 GLY A N 1
ATOM 773 C CA . GLY A 1 98 ? -21.578 12.547 19.766 1 92.69 98 GLY A CA 1
ATOM 774 C C . GLY A 1 98 ? -20.75 11.656 20.672 1 92.69 98 GLY A C 1
ATOM 775 O O . GLY A 1 98 ? -20.25 12.102 21.703 1 92.69 98 GLY A O 1
ATOM 776 N N . GLU A 1 99 ? -20.609 10.43 20.297 1 95.31 99 GLU A N 1
ATOM 777 C CA . GLU A 1 99 ? -19.844 9.484 21.094 1 95.31 99 GLU A CA 1
ATOM 778 C C . GLU A 1 99 ? -18.469 9.227 20.484 1 95.31 99 GLU A C 1
ATOM 780 O O . GLU A 1 99 ? -18.312 9.242 19.266 1 95.31 99 GLU A O 1
ATOM 785 N N . PRO A 1 100 ? -17.531 8.992 21.422 1 96.25 100 PRO A N 1
ATOM 786 C CA . PRO A 1 100 ? -16.219 8.625 20.875 1 96.25 100 PRO A CA 1
ATOM 787 C C . PRO A 1 100 ? -16.25 7.32 20.078 1 96.25 100 PRO A C 1
ATOM 789 O O . PRO A 1 100 ? -16.922 6.367 20.484 1 96.25 100 PRO A O 1
ATOM 792 N N . GLU A 1 101 ? -15.594 7.371 18.906 1 96.88 101 GLU A N 1
ATOM 793 C CA . GLU A 1 101 ? -15.438 6.207 18.047 1 96.88 101 GLU A CA 1
ATOM 794 C C . GLU A 1 101 ? -13.984 6.008 17.625 1 96.88 101 GLU A C 1
ATOM 796 O O . GLU A 1 101 ? -13.188 6.949 17.672 1 96.88 101 GLU A O 1
ATOM 801 N N . THR A 1 102 ? -13.633 4.738 17.406 1 97.19 102 THR A N 1
ATOM 802 C CA . THR A 1 102 ? -12.32 4.418 16.859 1 97.19 102 THR A CA 1
ATOM 803 C C . THR A 1 102 ? -12.453 3.701 15.523 1 97.19 102 THR A C 1
ATOM 805 O O . THR A 1 102 ? -13.18 2.715 15.406 1 97.19 102 THR A O 1
ATOM 808 N N . ALA A 1 103 ? -11.781 4.266 14.508 1 96.38 103 ALA A N 1
ATOM 809 C CA . ALA A 1 103 ? -11.672 3.617 13.203 1 96.38 103 ALA A CA 1
ATOM 810 C C . ALA A 1 103 ? -10.266 3.061 12.977 1 96.38 103 ALA A C 1
ATOM 812 O O . ALA A 1 103 ? -9.297 3.584 13.523 1 96.38 103 ALA A O 1
ATOM 813 N N . THR A 1 104 ? -10.195 1.948 12.242 1 96.94 104 THR A N 1
ATOM 814 C CA . THR A 1 104 ? -8.906 1.352 11.922 1 96.94 104 THR A CA 1
ATOM 815 C C . THR A 1 104 ? -8.641 1.408 10.414 1 96.94 104 THR A C 1
ATOM 817 O O . THR A 1 104 ? -9.57 1.346 9.617 1 96.94 104 THR A O 1
ATOM 820 N N . ALA A 1 105 ? -7.395 1.57 10.039 1 97.62 105 ALA A N 1
ATOM 821 C CA . ALA A 1 105 ? -6.961 1.502 8.641 1 97.62 105 ALA A CA 1
ATOM 822 C C . ALA A 1 105 ? -5.57 0.889 8.531 1 97.62 105 ALA A C 1
ATOM 824 O O . ALA A 1 105 ? -4.695 1.16 9.359 1 97.62 105 ALA A O 1
ATOM 825 N N . GLU A 1 106 ? -5.371 -0.01 7.559 1 98.31 106 GLU A N 1
ATOM 826 C CA . GLU A 1 106 ? -4.027 -0.478 7.219 1 98.31 106 GLU A CA 1
ATOM 827 C C . GLU A 1 106 ? -3.293 0.538 6.352 1 98.31 106 GLU A C 1
ATOM 829 O O . GLU A 1 106 ? -3.859 1.067 5.391 1 98.31 106 GLU A O 1
ATOM 834 N N . GLU A 1 107 ? -2.012 0.758 6.703 1 98.62 107 GLU A N 1
ATOM 835 C CA . GLU A 1 107 ? -1.263 1.748 5.938 1 98.62 107 GLU A CA 1
ATOM 836 C C . GLU A 1 107 ? 0.111 1.214 5.539 1 98.62 107 GLU A C 1
ATOM 838 O O . GLU A 1 107 ? 0.811 0.616 6.359 1 98.62 107 GLU A O 1
ATOM 843 N N . THR A 1 108 ? 0.387 1.302 4.285 1 98.88 108 THR A N 1
ATOM 844 C CA . THR A 1 108 ? 1.726 1.173 3.721 1 98.88 108 THR A CA 1
ATOM 845 C C . THR A 1 108 ? 2.248 2.527 3.25 1 98.88 108 THR A C 1
ATOM 847 O O . THR A 1 108 ? 1.637 3.17 2.395 1 98.88 108 THR A O 1
ATOM 850 N N . ARG A 1 109 ? 3.348 2.977 3.805 1 98.94 109 ARG A N 1
ATOM 851 C CA . ARG A 1 109 ? 3.957 4.246 3.42 1 98.94 109 ARG A CA 1
ATOM 852 C C . ARG A 1 109 ? 5.402 4.047 2.973 1 98.94 109 ARG A C 1
ATOM 854 O O . ARG A 1 109 ? 6.168 3.344 3.633 1 98.94 109 ARG A O 1
ATOM 861 N N . ILE A 1 110 ? 5.73 4.66 1.818 1 98.88 110 ILE A N 1
ATOM 862 C CA . ILE A 1 110 ? 7.066 4.551 1.25 1 98.88 110 ILE A CA 1
ATOM 863 C C . ILE A 1 110 ? 7.812 5.871 1.431 1 98.88 110 ILE A C 1
ATOM 865 O O . ILE A 1 110 ? 7.316 6.93 1.047 1 98.88 110 ILE A O 1
ATOM 869 N N . TRP A 1 111 ? 8.961 5.773 2.07 1 98.81 111 TRP A N 1
ATOM 870 C CA . TRP A 1 111 ? 9.836 6.922 2.291 1 98.81 111 TRP A CA 1
ATOM 871 C C . TRP A 1 111 ? 11.148 6.766 1.521 1 98.81 111 TRP A C 1
ATOM 873 O O . TRP A 1 111 ? 11.695 5.664 1.431 1 98.81 111 TRP A O 1
ATOM 883 N N . HIS A 1 112 ? 11.594 7.848 0.956 1 98.38 112 HIS A N 1
ATOM 884 C CA . HIS A 1 112 ? 12.852 7.895 0.214 1 98.38 112 HIS A CA 1
ATOM 885 C C . HIS A 1 112 ? 13.859 8.812 0.898 1 98.38 112 HIS A C 1
ATOM 887 O O . HIS A 1 112 ? 13.562 9.977 1.172 1 98.38 112 HIS A O 1
ATOM 893 N N . HIS A 1 113 ? 15 8.234 1.267 1 97 113 HIS A N 1
ATOM 894 C CA . HIS A 1 113 ? 16.062 9.039 1.867 1 97 113 HIS A CA 1
ATOM 895 C C . HIS A 1 113 ? 16.859 9.797 0.804 1 97 113 HIS A C 1
ATOM 897 O O . HIS A 1 113 ? 17.625 9.195 0.06 1 97 113 HIS A O 1
ATOM 903 N N . ILE A 1 114 ? 16.641 11.078 0.72 1 91.19 114 ILE A N 1
ATOM 904 C CA . ILE A 1 114 ? 17.25 11.922 -0.305 1 91.19 114 ILE A CA 1
ATOM 905 C C . ILE A 1 114 ? 17.984 13.086 0.353 1 91.19 114 ILE A C 1
ATOM 907 O O . ILE A 1 114 ? 17.391 13.859 1.11 1 91.19 114 ILE A O 1
ATOM 911 N N . ASP A 1 115 ? 19.25 13.172 0.036 1 91.31 115 ASP A N 1
ATOM 912 C CA . ASP A 1 115 ? 20.062 14.281 0.503 1 91.31 115 ASP A CA 1
ATOM 913 C C . ASP A 1 115 ? 19.984 14.43 2.021 1 91.31 115 ASP A C 1
ATOM 915 O O . ASP A 1 115 ? 19.734 15.523 2.533 1 91.31 115 ASP A O 1
ATOM 919 N N . GLY A 1 116 ? 19.938 13.352 2.713 1 92.56 116 GLY A N 1
ATOM 920 C CA . GLY A 1 116 ? 20.078 13.336 4.16 1 92.56 116 GLY A CA 1
ATOM 921 C C . GLY A 1 116 ? 18.75 13.43 4.891 1 92.56 116 GLY A C 1
ATOM 922 O O . GLY A 1 116 ? 18.719 13.492 6.121 1 92.56 116 GLY A O 1
ATOM 923 N N . SER A 1 117 ? 17.719 13.438 4.109 1 96 117 SER A N 1
ATOM 924 C CA . SER A 1 117 ? 16.422 13.523 4.754 1 96 117 SER A CA 1
ATOM 925 C C . SER A 1 117 ? 15.43 12.539 4.141 1 96 117 SER A C 1
ATOM 927 O O . SER A 1 117 ? 15.539 12.195 2.963 1 96 117 SER A O 1
ATOM 929 N N . TRP A 1 118 ? 14.523 12.141 4.977 1 97.88 118 TRP A N 1
ATOM 930 C CA . TRP A 1 118 ? 13.453 11.273 4.504 1 97.88 118 TRP A CA 1
ATOM 931 C C . TRP A 1 118 ? 12.312 12.086 3.912 1 97.88 118 TRP A C 1
ATOM 933 O O . TRP A 1 118 ? 11.898 13.102 4.488 1 97.88 118 TRP A O 1
ATOM 943 N N . ARG A 1 119 ? 11.875 11.594 2.732 1 98.38 119 ARG A N 1
ATOM 944 C CA . ARG A 1 119 ? 10.719 12.18 2.072 1 98.38 119 ARG A CA 1
ATOM 945 C C . ARG A 1 119 ? 9.656 11.125 1.795 1 98.38 119 ARG A C 1
ATOM 947 O O . ARG A 1 119 ? 9.961 10.039 1.291 1 98.38 119 ARG A O 1
ATOM 954 N N . HIS A 1 120 ? 8.406 11.461 2.16 1 98.81 120 HIS A N 1
ATOM 955 C CA . HIS A 1 120 ? 7.285 10.562 1.945 1 98.81 120 HIS A CA 1
ATOM 956 C C . HIS A 1 120 ? 6.836 10.578 0.488 1 98.81 120 HIS A C 1
ATOM 958 O O . HIS A 1 120 ? 6.434 11.625 -0.03 1 98.81 120 HIS A O 1
ATOM 964 N N . ILE A 1 121 ? 6.824 9.352 -0.228 1 98.75 121 ILE A N 1
ATOM 965 C CA . ILE A 1 121 ? 6.684 9.453 -1.677 1 98.75 121 ILE A CA 1
ATOM 966 C C . ILE A 1 121 ? 5.449 8.672 -2.129 1 98.75 121 ILE A C 1
ATOM 968 O O . ILE A 1 121 ? 4.977 8.844 -3.252 1 98.75 121 ILE A O 1
ATOM 972 N N . HIS A 1 122 ? 4.918 7.812 -1.312 1 98.94 122 HIS A N 1
ATOM 973 C CA . HIS A 1 122 ? 3.738 7.031 -1.662 1 98.94 122 HIS A CA 1
ATOM 974 C C . HIS A 1 122 ? 3.045 6.492 -0.416 1 98.94 122 HIS A C 1
ATOM 976 O O . HIS A 1 122 ? 3.701 6.191 0.583 1 98.94 122 HIS A O 1
ATOM 982 N N . PHE A 1 123 ? 1.71 6.355 -0.578 1 98.88 123 PHE A N 1
ATOM 983 C CA . PHE A 1 123 ? 1.078 5.551 0.463 1 98.88 123 PHE A CA 1
ATOM 984 C C . PHE A 1 123 ? -0.161 4.848 -0.074 1 98.88 123 PHE A C 1
ATOM 986 O O . PHE A 1 123 ? -0.72 5.254 -1.095 1 98.88 123 PHE A O 1
ATOM 993 N N . HIS A 1 124 ? -0.485 3.771 0.531 1 98.88 124 HIS A N 1
ATOM 994 C CA . HIS A 1 124 ? -1.698 2.98 0.354 1 98.88 124 HIS A CA 1
ATOM 995 C C . HIS A 1 124 ? -2.426 2.787 1.68 1 98.88 124 HIS A C 1
ATOM 997 O O . HIS A 1 124 ? -1.86 2.24 2.629 1 98.88 124 HIS A O 1
ATOM 1003 N N . ARG A 1 125 ? -3.574 3.328 1.739 1 98.56 125 ARG A N 1
ATOM 1004 C CA . ARG A 1 125 ? -4.406 3.213 2.932 1 98.56 125 ARG A CA 1
ATOM 1005 C C . ARG A 1 125 ? -5.727 2.512 2.615 1 98.56 125 ARG A C 1
ATOM 1007 O O . ARG A 1 125 ? -6.371 2.822 1.613 1 98.56 125 ARG A O 1
ATOM 1014 N N . SER A 1 126 ? -6.051 1.559 3.406 1 97.44 126 SER A N 1
ATOM 1015 C CA . SER A 1 126 ? -7.324 0.865 3.225 1 97.44 126 SER A CA 1
ATOM 1016 C C . SER A 1 126 ? -7.992 0.576 4.566 1 97.44 126 SER A C 1
ATOM 1018 O O . SER A 1 126 ? -7.336 0.59 5.609 1 97.44 126 SER A O 1
ATOM 1020 N N . ALA A 1 127 ? -9.406 0.532 4.531 1 88.94 127 ALA A N 1
ATOM 1021 C CA . ALA A 1 127 ? -10.211 0.095 5.668 1 88.94 127 ALA A CA 1
ATOM 1022 C C . ALA A 1 127 ? -10.992 -1.173 5.332 1 88.94 127 ALA A C 1
ATOM 1024 O O . ALA A 1 127 ? -12.109 -1.102 4.812 1 88.94 127 ALA A O 1
ATOM 1025 N N . ASN A 1 128 ? -10.312 -2.348 5.109 1 68.88 128 ASN A N 1
ATOM 1026 C CA . ASN A 1 128 ? -11.008 -3.541 4.629 1 68.88 128 ASN A CA 1
ATOM 1027 C C . ASN A 1 128 ? -11.969 -4.094 5.676 1 68.88 128 ASN A C 1
ATOM 1029 O O . ASN A 1 128 ? -11.781 -3.877 6.871 1 68.88 128 ASN A O 1
ATOM 1033 N N . MET B 1 1 ? 17.641 5.098 -20.656 1 51.06 1 MET B N 1
ATOM 1034 C CA . MET B 1 1 ? 17.625 3.77 -21.25 1 51.06 1 MET B CA 1
ATOM 1035 C C . MET B 1 1 ? 17.359 2.697 -20.203 1 51.06 1 MET B C 1
ATOM 1037 O O . MET B 1 1 ? 16.516 1.823 -20.406 1 51.06 1 MET B O 1
ATOM 1041 N N . SER B 1 2 ? 18.078 2.746 -19.031 1 70.88 2 SER B N 1
ATOM 1042 C CA . SER B 1 2 ? 18.031 1.734 -17.984 1 70.88 2 SER B CA 1
ATOM 1043 C C . SER B 1 2 ? 16.703 1.801 -17.219 1 70.88 2 SER B C 1
ATOM 1045 O O . SER B 1 2 ? 16.094 0.77 -16.953 1 70.88 2 SER B O 1
ATOM 1047 N N . ASP B 1 3 ? 16.141 2.994 -17.281 1 86.44 3 ASP B N 1
ATOM 1048 C CA . ASP B 1 3 ? 14.906 3.164 -16.531 1 86.44 3 ASP B CA 1
ATOM 1049 C C . ASP B 1 3 ? 13.711 2.621 -17.328 1 86.44 3 ASP B C 1
ATOM 1051 O O . ASP B 1 3 ? 12.859 1.927 -16.766 1 86.44 3 ASP B O 1
ATOM 1055 N N . GLN B 1 4 ? 13.719 2.859 -18.594 1 90.81 4 GLN B N 1
ATOM 1056 C CA . GLN B 1 4 ? 12.617 2.367 -19.422 1 90.81 4 GLN B CA 1
ATOM 1057 C C . GLN B 1 4 ? 12.602 0.842 -19.469 1 90.81 4 GLN B C 1
ATOM 1059 O O . GLN B 1 4 ? 11.539 0.222 -19.438 1 90.81 4 GLN B O 1
ATOM 1064 N N . HIS B 1 5 ? 13.781 0.34 -19.594 1 93.25 5 HIS B N 1
ATOM 1065 C CA . HIS B 1 5 ? 13.883 -1.114 -19.594 1 93.25 5 HIS B CA 1
ATOM 1066 C C . HIS B 1 5 ? 13.375 -1.703 -18.281 1 93.25 5 HIS B C 1
ATOM 1068 O O . HIS B 1 5 ? 12.656 -2.703 -18.281 1 93.25 5 HIS B O 1
ATOM 1074 N N . ASP B 1 6 ? 13.781 -1.119 -17.172 1 95.56 6 ASP B N 1
ATOM 1075 C CA . ASP B 1 6 ? 13.328 -1.576 -15.859 1 95.56 6 ASP B CA 1
ATOM 1076 C C . ASP B 1 6 ? 11.812 -1.482 -15.734 1 95.56 6 ASP B C 1
ATOM 1078 O O . ASP B 1 6 ? 11.172 -2.395 -15.203 1 95.56 6 ASP B O 1
ATOM 1082 N N . ILE B 1 7 ? 11.234 -0.388 -16.281 1 97 7 ILE B N 1
ATOM 1083 C CA . ILE B 1 7 ? 9.797 -0.177 -16.188 1 97 7 ILE B CA 1
ATOM 1084 C C . ILE B 1 7 ? 9.07 -1.271 -16.969 1 97 7 ILE B C 1
ATOM 1086 O O . ILE B 1 7 ? 8.117 -1.868 -16.484 1 97 7 ILE B O 1
ATOM 1090 N N . VAL B 1 8 ? 9.516 -1.574 -18.141 1 97 8 VAL B N 1
ATOM 1091 C CA . VAL B 1 8 ? 8.906 -2.609 -18.969 1 97 8 VAL B CA 1
ATOM 1092 C C . VAL B 1 8 ? 9.047 -3.969 -18.297 1 97 8 VAL B C 1
ATOM 1094 O O . VAL B 1 8 ? 8.094 -4.75 -18.25 1 97 8 VAL B O 1
ATOM 1097 N N . GLU B 1 9 ? 10.172 -4.207 -17.797 1 97.75 9 GLU B N 1
ATOM 1098 C CA . GLU B 1 9 ? 10.43 -5.473 -17.125 1 97.75 9 GLU B CA 1
ATOM 1099 C C . GLU B 1 9 ? 9.523 -5.633 -15.906 1 97.75 9 GLU B C 1
ATOM 1101 O O . GLU B 1 9 ? 8.969 -6.711 -15.68 1 97.75 9 GLU B O 1
ATOM 1106 N N . LEU B 1 10 ? 9.367 -4.594 -15.125 1 98.5 10 LEU B N 1
ATOM 1107 C CA . LEU B 1 10 ? 8.562 -4.645 -13.914 1 98.5 10 LEU B CA 1
ATOM 1108 C C . LEU B 1 10 ? 7.094 -4.875 -14.242 1 98.5 10 LEU B C 1
ATOM 1110 O O . LEU B 1 10 ? 6.402 -5.613 -13.531 1 98.5 10 LEU B O 1
ATOM 1114 N N . ILE B 1 11 ? 6.629 -4.23 -15.281 1 98.25 11 ILE B N 1
ATOM 1115 C CA . ILE B 1 11 ? 5.25 -4.469 -15.695 1 98.25 11 ILE B CA 1
ATOM 1116 C C . ILE B 1 11 ? 5.086 -5.926 -16.125 1 98.25 11 ILE B C 1
ATOM 1118 O O . ILE B 1 11 ? 4.113 -6.582 -15.742 1 98.25 11 ILE B O 1
ATOM 1122 N N . SER B 1 12 ? 6.055 -6.43 -16.844 1 98.31 12 SER B N 1
ATOM 1123 C CA . SER B 1 12 ? 6.031 -7.824 -17.281 1 98.31 12 SER B CA 1
ATOM 1124 C C . SER B 1 12 ? 6.086 -8.773 -16.078 1 98.31 12 SER B C 1
ATOM 1126 O O . SER B 1 12 ? 5.375 -9.773 -16.047 1 98.31 12 SER B O 1
ATOM 1128 N N . LEU B 1 13 ? 6.918 -8.484 -15.125 1 98.75 13 LEU B N 1
ATOM 1129 C CA . LEU B 1 13 ? 7.031 -9.305 -13.93 1 98.75 13 LEU B CA 1
ATOM 1130 C C . LEU B 1 13 ? 5.723 -9.305 -13.141 1 98.75 13 LEU B C 1
ATOM 1132 O O . LEU B 1 13 ? 5.32 -10.336 -12.602 1 98.75 13 LEU B O 1
ATOM 1136 N N . ASN B 1 14 ? 5.086 -8.172 -13.055 1 98.81 14 ASN B N 1
ATOM 1137 C CA . ASN B 1 14 ? 3.791 -8.133 -12.383 1 98.81 14 ASN B CA 1
ATOM 1138 C C . ASN B 1 14 ? 2.75 -8.977 -13.109 1 98.81 14 ASN B C 1
ATOM 1140 O O . ASN B 1 14 ? 1.963 -9.68 -12.477 1 98.81 14 ASN B O 1
ATOM 1144 N N . ARG B 1 15 ? 2.766 -8.898 -14.445 1 98.62 15 ARG B N 1
ATOM 1145 C CA . ARG B 1 15 ? 1.857 -9.742 -15.219 1 98.62 15 ARG B CA 1
ATOM 1146 C C . ARG B 1 15 ? 2.133 -11.227 -14.953 1 98.62 15 ARG B C 1
ATOM 1148 O O . ARG B 1 15 ? 1.203 -12.016 -14.789 1 98.62 15 ARG B O 1
ATOM 1155 N N . LYS B 1 16 ? 3.363 -11.555 -14.953 1 98.75 16 LYS B N 1
ATOM 1156 C CA . LYS B 1 16 ? 3.764 -12.93 -14.672 1 98.75 16 LYS B CA 1
ATOM 1157 C C . LYS B 1 16 ? 3.305 -13.367 -13.281 1 98.75 16 LYS B C 1
ATOM 1159 O O . LYS B 1 16 ? 2.807 -14.477 -13.109 1 98.75 16 LYS B O 1
ATOM 1164 N N . LEU B 1 17 ? 3.477 -12.516 -12.32 1 98.88 17 LEU B N 1
ATOM 1165 C CA . LEU B 1 17 ? 3.057 -12.781 -10.945 1 98.88 17 LEU B CA 1
ATOM 1166 C C . LEU B 1 17 ? 1.554 -13.031 -10.875 1 98.88 17 LEU B C 1
ATOM 1168 O O . LEU B 1 17 ? 1.112 -14.023 -10.289 1 98.88 17 LEU B O 1
ATOM 1172 N N . LEU B 1 18 ? 0.791 -12.188 -11.484 1 98.75 18 LEU B N 1
ATOM 1173 C CA . LEU B 1 18 ? -0.662 -12.32 -11.445 1 98.75 18 LEU B CA 1
ATOM 1174 C C . LEU B 1 18 ? -1.117 -13.57 -12.188 1 98.75 18 LEU B C 1
ATOM 1176 O O . LEU B 1 18 ? -2.064 -14.242 -11.766 1 98.75 18 LEU B O 1
ATOM 1180 N N . ALA B 1 19 ? -0.452 -13.859 -13.312 1 98.38 19 ALA B N 1
ATOM 1181 C CA . ALA B 1 19 ? -0.761 -15.094 -14.031 1 98.38 19 ALA B CA 1
ATOM 1182 C C . ALA B 1 19 ? -0.491 -16.312 -13.156 1 98.38 19 ALA B C 1
ATOM 1184 O O . ALA B 1 19 ? -1.252 -17.281 -13.18 1 98.38 19 ALA B O 1
ATOM 1185 N N . ALA B 1 20 ? 0.59 -16.266 -12.383 1 98.5 20 ALA B N 1
ATOM 1186 C CA . ALA B 1 20 ? 0.91 -17.359 -11.469 1 98.5 20 ALA B CA 1
ATOM 1187 C C . ALA B 1 20 ? -0.177 -17.516 -10.414 1 98.5 20 ALA B C 1
ATOM 1189 O O . ALA B 1 20 ? -0.55 -18.641 -10.062 1 98.5 20 ALA B O 1
ATOM 1190 N N . ILE B 1 21 ? -0.684 -16.438 -9.898 1 98.19 21 ILE B N 1
ATOM 1191 C CA . ILE B 1 21 ? -1.746 -16.453 -8.898 1 98.19 21 ILE B CA 1
ATOM 1192 C C . ILE B 1 21 ? -3.018 -17.047 -9.508 1 98.19 21 ILE B C 1
ATOM 1194 O O . ILE B 1 21 ? -3.611 -17.969 -8.945 1 98.19 21 ILE B O 1
ATOM 1198 N N . ASP B 1 22 ? -3.377 -16.562 -10.672 1 97.44 22 ASP B N 1
ATOM 1199 C CA . ASP B 1 22 ? -4.594 -17.016 -11.336 1 97.44 22 ASP B CA 1
ATOM 1200 C C . ASP B 1 22 ? -4.516 -18.5 -11.664 1 97.44 22 ASP B C 1
ATOM 1202 O O . ASP B 1 22 ? -5.523 -19.203 -11.602 1 97.44 22 ASP B O 1
ATOM 1206 N N . GLY B 1 23 ? -3.334 -18.938 -12.023 1 96.62 23 GLY B N 1
ATOM 1207 C CA . GLY B 1 23 ? -3.135 -20.312 -12.461 1 96.62 23 GLY B CA 1
ATOM 1208 C C . GLY B 1 23 ? -2.717 -21.234 -11.336 1 96.62 23 GLY B C 1
ATOM 1209 O O . GLY B 1 23 ? -2.5 -22.422 -11.555 1 96.62 23 GLY B O 1
ATOM 1210 N N . LYS B 1 24 ? -2.465 -20.766 -10.164 1 97.06 24 LYS B N 1
ATOM 1211 C CA . LYS B 1 24 ? -2.008 -21.516 -8.992 1 97.06 24 LYS B CA 1
ATOM 1212 C C . LYS B 1 24 ? -0.629 -22.125 -9.234 1 97.06 24 LYS B C 1
ATOM 1214 O O . LYS B 1 24 ? -0.401 -23.297 -8.93 1 97.06 24 LYS B O 1
ATOM 1219 N N . ASP B 1 25 ? 0.104 -21.359 -9.844 1 97.56 25 ASP B N 1
ATOM 1220 C CA . ASP B 1 25 ? 1.49 -21.75 -10.086 1 97.56 25 ASP B CA 1
ATOM 1221 C C . ASP B 1 25 ? 2.395 -21.312 -8.938 1 97.56 25 ASP B C 1
ATOM 1223 O O . ASP B 1 25 ? 3.057 -20.281 -9.023 1 97.56 25 ASP B O 1
ATOM 1227 N N . TRP B 1 26 ? 2.529 -22.141 -7.895 1 98.25 26 TRP B N 1
ATOM 1228 C CA . TRP B 1 26 ? 3.27 -21.812 -6.68 1 98.25 26 TRP B CA 1
ATOM 1229 C C . TRP B 1 26 ? 4.754 -21.641 -6.977 1 98.25 26 TRP B C 1
ATOM 1231 O O . TRP B 1 26 ? 5.406 -20.75 -6.414 1 98.25 26 TRP B O 1
ATOM 1241 N N . GLY B 1 27 ? 5.246 -22.422 -7.801 1 98.56 27 GLY B N 1
ATOM 1242 C CA . GLY B 1 27 ? 6.656 -22.344 -8.148 1 98.56 27 GLY B CA 1
ATOM 1243 C C . GLY B 1 27 ? 7.059 -20.984 -8.68 1 98.56 27 GLY B C 1
ATOM 1244 O O . GLY B 1 27 ? 8.023 -20.375 -8.203 1 98.56 27 GLY B O 1
ATOM 1245 N N . THR B 1 28 ? 6.332 -20.516 -9.641 1 98.69 28 THR B N 1
ATOM 1246 C CA . THR B 1 28 ? 6.609 -19.203 -10.203 1 98.69 28 THR B CA 1
ATOM 1247 C C . THR B 1 28 ? 6.422 -18.125 -9.148 1 98.69 28 THR B C 1
ATOM 1249 O O . THR B 1 28 ? 7.215 -17.172 -9.07 1 98.69 28 THR B O 1
ATOM 1252 N N . TYR B 1 29 ? 5.398 -18.297 -8.344 1 98.75 29 TYR B N 1
ATOM 1253 C CA . TYR B 1 29 ? 5.09 -17.312 -7.32 1 98.75 29 TYR B CA 1
ATOM 1254 C C . TYR B 1 29 ? 6.254 -17.141 -6.348 1 98.75 29 TYR B C 1
ATOM 1256 O O . TYR B 1 29 ? 6.707 -16.016 -6.098 1 98.75 29 TYR B O 1
ATOM 1264 N N . ILE B 1 30 ? 6.793 -18.203 -5.855 1 98.44 30 ILE B N 1
ATOM 1265 C CA . ILE B 1 30 ? 7.824 -18.109 -4.828 1 98.44 30 ILE B CA 1
ATOM 1266 C C . ILE B 1 30 ? 9.148 -17.688 -5.461 1 98.44 30 ILE B C 1
ATOM 1268 O O . ILE B 1 30 ? 10 -17.094 -4.797 1 98.44 30 ILE B O 1
ATOM 1272 N N . ASP B 1 31 ? 9.336 -17.953 -6.75 1 97.94 31 ASP B N 1
ATOM 1273 C CA . ASP B 1 31 ? 10.531 -17.516 -7.461 1 97.94 31 ASP B CA 1
ATOM 1274 C C . ASP B 1 31 ? 10.562 -15.992 -7.582 1 97.94 31 ASP B C 1
ATOM 1276 O O . ASP B 1 31 ? 11.641 -15.391 -7.598 1 97.94 31 ASP B O 1
ATOM 1280 N N . LEU B 1 32 ? 9.414 -15.422 -7.648 1 98.5 32 LEU B N 1
ATOM 1281 C CA . LEU B 1 32 ? 9.32 -13.977 -7.848 1 98.5 32 LEU B CA 1
ATOM 1282 C C . LEU B 1 32 ? 9.344 -13.242 -6.512 1 98.5 32 LEU B C 1
ATOM 1284 O O . LEU B 1 32 ? 9.758 -12.086 -6.441 1 98.5 32 LEU B O 1
ATOM 1288 N N . CYS B 1 33 ? 8.922 -13.953 -5.434 1 98.62 33 CYS B N 1
ATOM 1289 C CA . CYS B 1 33 ? 8.68 -13.273 -4.172 1 98.62 33 CYS B CA 1
ATOM 1290 C C . CYS B 1 33 ? 9.812 -13.523 -3.186 1 98.62 33 CYS B C 1
ATOM 1292 O O . CYS B 1 33 ? 10.375 -14.617 -3.148 1 98.62 33 CYS B O 1
ATOM 1294 N N . ASP B 1 34 ? 10.102 -12.484 -2.428 1 98.12 34 ASP B N 1
ATOM 1295 C CA . ASP B 1 34 ? 11.008 -12.641 -1.294 1 98.12 34 ASP B CA 1
ATOM 1296 C C . ASP B 1 34 ? 10.422 -13.578 -0.242 1 98.12 34 ASP B C 1
ATOM 1298 O O . ASP B 1 34 ? 9.219 -13.539 0.031 1 98.12 34 ASP B O 1
ATOM 1302 N N . ALA B 1 35 ? 11.289 -14.344 0.431 1 97.38 35 ALA B N 1
ATOM 1303 C CA . ALA B 1 35 ? 10.836 -15.273 1.457 1 97.38 35 ALA B CA 1
ATOM 1304 C C . ALA B 1 35 ? 10.164 -14.539 2.613 1 97.38 35 ALA B C 1
ATOM 1306 O O . ALA B 1 35 ? 9.281 -15.086 3.281 1 97.38 35 ALA B O 1
ATOM 1307 N N . ASP B 1 36 ? 10.523 -13.266 2.852 1 97.44 36 ASP B N 1
ATOM 1308 C CA . ASP B 1 36 ? 9.969 -12.453 3.928 1 97.44 36 ASP B CA 1
ATOM 1309 C C . ASP B 1 36 ? 8.961 -11.445 3.385 1 97.44 36 ASP B C 1
ATOM 1311 O O . ASP B 1 36 ? 8.828 -10.336 3.918 1 97.44 36 ASP B O 1
ATOM 1315 N N . LEU B 1 37 ? 8.32 -11.797 2.318 1 98.62 37 LEU B N 1
ATOM 1316 C CA . LEU B 1 37 ? 7.285 -10.945 1.747 1 98.62 37 LEU B CA 1
ATOM 1317 C C . LEU B 1 37 ? 6.297 -10.5 2.82 1 98.62 37 LEU B C 1
ATOM 1319 O O . LEU B 1 37 ? 5.879 -11.305 3.656 1 98.62 37 LEU B O 1
ATOM 1323 N N . THR B 1 38 ? 5.941 -9.203 2.805 1 98.81 38 THR B N 1
ATOM 1324 C CA . THR B 1 38 ? 4.895 -8.688 3.68 1 98.81 38 THR B CA 1
ATOM 1325 C C . THR B 1 38 ? 3.691 -8.219 2.865 1 98.81 38 THR B C 1
ATOM 1327 O O . THR B 1 38 ? 3.83 -7.852 1.697 1 98.81 38 THR B O 1
ATOM 1330 N N . ALA B 1 39 ? 2.527 -8.297 3.572 1 98.69 39 ALA B N 1
ATOM 1331 C CA . ALA B 1 39 ? 1.346 -7.965 2.781 1 98.69 39 ALA B CA 1
ATOM 1332 C C . ALA B 1 39 ? 0.209 -7.473 3.672 1 98.69 39 ALA B C 1
ATOM 1334 O O . ALA B 1 39 ? 0.015 -7.98 4.777 1 98.69 39 ALA B O 1
ATOM 1335 N N . PHE B 1 40 ? -0.452 -6.469 3.215 1 98.56 40 PHE B N 1
ATOM 1336 C CA . PHE B 1 40 ? -1.821 -6.164 3.617 1 98.56 40 PHE B CA 1
ATOM 1337 C C . PHE B 1 40 ? -2.807 -6.574 2.529 1 98.56 40 PHE B C 1
ATOM 1339 O O . PHE B 1 40 ? -2.65 -6.191 1.367 1 98.56 40 PHE B O 1
ATOM 1346 N N . GLU B 1 41 ? -3.787 -7.316 2.887 1 97.5 41 GLU B N 1
ATOM 1347 C CA . GLU B 1 41 ? -4.848 -7.699 1.96 1 97.5 41 GLU B CA 1
ATOM 1348 C C . GLU B 1 41 ? -6.113 -8.109 2.707 1 97.5 41 GLU B C 1
ATOM 1350 O O . GLU B 1 41 ? -6.059 -8.438 3.896 1 97.5 41 GLU B O 1
ATOM 1355 N N . PRO B 1 42 ? -7.234 -8.109 2.018 1 96.5 42 PRO B N 1
ATOM 1356 C CA . PRO B 1 42 ? -8.5 -8.406 2.695 1 96.5 42 PRO B CA 1
ATOM 1357 C C . PRO B 1 42 ? -8.477 -9.742 3.424 1 96.5 42 PRO B C 1
ATOM 1359 O O . PRO B 1 42 ? -9.008 -9.859 4.531 1 96.5 42 PRO B O 1
ATOM 1362 N N . GLU B 1 43 ? -7.812 -10.727 2.877 1 96.12 43 GLU B N 1
ATOM 1363 C CA . GLU B 1 43 ? -7.793 -12.062 3.459 1 96.12 43 GLU B CA 1
ATOM 1364 C C . GLU B 1 43 ? -7.062 -12.078 4.797 1 96.12 43 GLU B C 1
ATOM 1366 O O . GLU B 1 43 ? -7.219 -13.008 5.59 1 96.12 43 GLU B O 1
ATOM 1371 N N . ALA B 1 44 ? -6.273 -11.055 5.062 1 96.38 44 ALA B N 1
ATOM 1372 C CA . ALA B 1 44 ? -5.461 -11.016 6.273 1 96.38 44 ALA B CA 1
ATOM 1373 C C . ALA B 1 44 ? -6.223 -10.367 7.426 1 96.38 44 ALA B C 1
ATOM 1375 O O . ALA B 1 44 ? -5.707 -10.266 8.539 1 96.38 44 ALA B O 1
ATOM 1376 N N . VAL B 1 45 ? -7.379 -9.859 7.23 1 94.12 45 VAL B N 1
ATOM 1377 C CA . VAL B 1 45 ? -8.336 -9.383 8.219 1 94.12 45 VAL B CA 1
ATOM 1378 C C . VAL B 1 45 ? -7.676 -8.352 9.125 1 94.12 45 VAL B C 1
ATOM 1380 O O . VAL B 1 45 ? -7.727 -8.469 10.352 1 94.12 45 VAL B O 1
ATOM 1383 N N . GLY B 1 46 ? -6.93 -7.41 8.539 1 94.19 46 GLY B N 1
ATOM 1384 C CA . GLY B 1 46 ? -6.441 -6.258 9.281 1 94.19 46 GLY B CA 1
ATOM 1385 C C . GLY B 1 46 ? -5.035 -6.449 9.812 1 94.19 46 GLY B C 1
ATOM 1386 O O . GLY B 1 46 ? -4.492 -5.559 10.469 1 94.19 46 GLY B O 1
ATOM 1387 N N . HIS B 1 47 ? -4.422 -7.594 9.508 1 96.06 47 HIS B N 1
ATOM 1388 C CA . HIS B 1 47 ? -3.09 -7.863 10.039 1 96.06 47 HIS B CA 1
ATOM 1389 C C . HIS B 1 47 ? -2.041 -7.844 8.93 1 96.06 47 HIS B C 1
ATOM 1391 O O . HIS B 1 47 ? -2.336 -8.18 7.781 1 96.06 47 HIS B O 1
ATOM 1397 N N . LEU B 1 48 ? -0.883 -7.383 9.305 1 98.06 48 LEU B N 1
ATOM 1398 C CA . LEU B 1 48 ? 0.257 -7.543 8.414 1 98.06 48 LEU B CA 1
ATOM 1399 C C . LEU B 1 48 ? 0.705 -9 8.352 1 98.06 48 LEU B C 1
ATOM 1401 O O . LEU B 1 48 ? 1.062 -9.586 9.375 1 98.06 48 LEU B O 1
ATOM 1405 N N . VAL B 1 49 ? 0.705 -9.516 7.152 1 97.81 49 VAL B N 1
ATOM 1406 C CA . VAL B 1 49 ? 1.194 -10.883 6.961 1 97.81 49 VAL B CA 1
ATOM 1407 C C . VAL B 1 49 ? 2.674 -10.852 6.586 1 97.81 49 VAL B C 1
ATOM 1409 O O . VAL B 1 49 ? 3.104 -10 5.805 1 97.81 49 VAL B O 1
ATOM 1412 N N . LYS B 1 50 ? 3.367 -11.828 7.145 1 97.81 50 LYS B N 1
ATOM 1413 C CA . LYS B 1 50 ? 4.781 -11.992 6.812 1 97.81 50 LYS B CA 1
ATOM 1414 C C . LYS B 1 50 ? 5.082 -13.422 6.379 1 97.81 50 LYS B C 1
ATOM 1416 O O . LYS B 1 50 ? 4.652 -14.375 7.031 1 97.81 50 LYS B O 1
ATOM 1421 N N . GLY B 1 51 ? 5.852 -13.477 5.305 1 97.88 51 GLY B N 1
ATOM 1422 C CA . GLY B 1 51 ? 6.246 -14.773 4.777 1 97.88 51 GLY B CA 1
ATOM 1423 C C . GLY B 1 51 ? 5.32 -15.289 3.691 1 97.88 51 GLY B C 1
ATOM 1424 O O . GLY B 1 51 ? 4.367 -14.602 3.311 1 97.88 51 GLY B O 1
ATOM 1425 N N . LEU B 1 52 ? 5.605 -16.469 3.182 1 98.38 52 LEU B N 1
ATOM 1426 C CA . LEU B 1 52 ? 4.926 -16.953 1.988 1 98.38 52 LEU B CA 1
ATOM 1427 C C . LEU B 1 52 ? 3.861 -17.984 2.355 1 98.38 52 LEU B C 1
ATOM 1429 O O . LEU B 1 52 ? 2.973 -18.281 1.551 1 98.38 52 LEU B O 1
ATOM 1433 N N . GLU B 1 53 ? 3.85 -18.5 3.572 1 97.19 53 GLU B N 1
ATOM 1434 C CA . GLU B 1 53 ? 2.996 -19.609 3.967 1 97.19 53 GLU B CA 1
ATOM 1435 C C . GLU B 1 53 ? 1.522 -19.219 3.943 1 97.19 53 GLU B C 1
ATOM 1437 O O . GLU B 1 53 ? 0.658 -20.031 3.635 1 97.19 53 GLU B O 1
ATOM 1442 N N . PHE B 1 54 ? 1.203 -18.031 4.336 1 98 54 PHE B N 1
ATOM 1443 C CA . PHE B 1 54 ? -0.17 -17.547 4.297 1 98 54 PHE B CA 1
ATOM 1444 C C . PHE B 1 54 ? -0.775 -17.734 2.912 1 98 54 PHE B C 1
ATOM 1446 O O . PHE B 1 54 ? -1.928 -18.141 2.785 1 98 54 PHE B O 1
ATOM 1453 N N . HIS B 1 55 ? 0.021 -17.484 1.928 1 98.06 55 HIS B N 1
ATOM 1454 C CA . HIS B 1 55 ? -0.481 -17.547 0.559 1 98.06 55 HIS B CA 1
ATOM 1455 C C . HIS B 1 55 ? -0.455 -18.969 0.02 1 98.06 55 HIS B C 1
ATOM 1457 O O . HIS B 1 55 ? -1.251 -19.312 -0.853 1 98.06 55 HIS B O 1
ATOM 1463 N N . ARG B 1 56 ? 0.436 -19.781 0.547 1 98.12 56 ARG B N 1
ATOM 1464 C CA . ARG B 1 56 ? 0.491 -21.172 0.12 1 98.12 56 ARG B CA 1
ATOM 1465 C C . ARG B 1 56 ? -0.868 -21.844 0.275 1 98.12 56 ARG B C 1
ATOM 1467 O O . ARG B 1 56 ? -1.282 -22.625 -0.586 1 98.12 56 ARG B O 1
ATOM 1474 N N . PHE B 1 57 ? -1.563 -21.562 1.307 1 97.81 57 PHE B N 1
ATOM 1475 C CA . PHE B 1 57 ? -2.887 -22.109 1.572 1 97.81 57 PHE B CA 1
ATOM 1476 C C . PHE B 1 57 ? -3.799 -21.938 0.364 1 97.81 57 PHE B C 1
ATOM 1478 O O . PHE B 1 57 ? -4.469 -22.891 -0.057 1 97.81 57 PHE B O 1
ATOM 1485 N N . TYR B 1 58 ? -3.832 -20.797 -0.184 1 96.44 58 TYR B N 1
ATOM 1486 C CA . TYR B 1 58 ? -4.738 -20.484 -1.284 1 96.44 58 TYR B CA 1
ATOM 1487 C C . TYR B 1 58 ? -4.289 -21.188 -2.566 1 96.44 58 TYR B C 1
ATOM 1489 O O . TYR B 1 58 ? -5.117 -21.562 -3.4 1 96.44 58 TYR B O 1
ATOM 1497 N N . PHE B 1 59 ? -2.984 -21.297 -2.709 1 97.19 59 PHE B N 1
ATOM 1498 C CA . PHE B 1 59 ? -2.455 -21.984 -3.889 1 97.19 59 PHE B CA 1
ATOM 1499 C C . PHE B 1 59 ? -2.783 -23.469 -3.854 1 97.19 59 PHE B C 1
ATOM 1501 O O . PHE B 1 59 ? -2.891 -24.109 -4.902 1 97.19 59 PHE B O 1
ATOM 1508 N N . ASP B 1 60 ? -2.988 -24.031 -2.734 1 96.88 60 ASP B N 1
ATOM 1509 C CA . ASP B 1 60 ? -3.234 -25.453 -2.572 1 96.88 60 ASP B CA 1
ATOM 1510 C C . ASP B 1 60 ? -4.715 -25.781 -2.754 1 96.88 60 ASP B C 1
ATOM 1512 O O . ASP B 1 60 ? -5.086 -26.953 -2.896 1 96.88 60 ASP B O 1
ATOM 1516 N N . LEU B 1 61 ? -5.508 -24.828 -2.789 1 95.12 61 LEU B N 1
ATOM 1517 C CA . LEU B 1 61 ? -6.934 -25.047 -2.996 1 95.12 61 LEU B CA 1
ATOM 1518 C C . LEU B 1 61 ? -7.223 -25.422 -4.445 1 95.12 61 LEU B C 1
ATOM 1520 O O . LEU B 1 61 ? -6.477 -25.031 -5.352 1 95.12 61 LEU B O 1
ATOM 1524 N N . GLU B 1 62 ? -8.328 -26.047 -4.645 1 91.44 62 GLU B N 1
ATOM 1525 C CA . GLU B 1 62 ? -8.758 -26.391 -6 1 91.44 62 GLU B CA 1
ATOM 1526 C C . GLU B 1 62 ? -9.195 -25.141 -6.766 1 91.44 62 GLU B C 1
ATOM 1528 O O . GLU B 1 62 ? -9.812 -24.234 -6.195 1 91.44 62 GLU B O 1
ATOM 1533 N N . LYS B 1 63 ? -8.977 -25.25 -8.055 1 88.56 63 LYS B N 1
ATOM 1534 C CA . LYS B 1 63 ? -9.406 -24.141 -8.906 1 88.56 63 LYS B CA 1
ATOM 1535 C C . LYS B 1 63 ? -10.922 -24.125 -9.07 1 88.56 63 LYS B C 1
ATOM 1537 O O . LYS B 1 63 ? -11.531 -25.172 -9.32 1 88.56 63 LYS B O 1
ATOM 1542 N N . GLU B 1 64 ? -11.539 -22.953 -8.844 1 83.88 64 GLU B N 1
ATOM 1543 C CA . GLU B 1 64 ? -12.992 -22.828 -8.906 1 83.88 64 GLU B CA 1
ATOM 1544 C C . GLU B 1 64 ? -13.461 -22.469 -10.312 1 83.88 64 GLU B C 1
ATOM 1546 O O . GLU B 1 64 ? -14.648 -22.219 -10.539 1 83.88 64 GLU B O 1
ATOM 1551 N N . GLY B 1 65 ? -12.609 -22.5 -11.336 1 89.19 65 GLY B N 1
ATOM 1552 C CA . GLY B 1 65 ? -12.953 -22.094 -12.688 1 89.19 65 GLY B CA 1
ATOM 1553 C C . GLY B 1 65 ? -11.945 -21.125 -13.281 1 89.19 65 GLY B C 1
ATOM 1554 O O . GLY B 1 65 ? -10.891 -20.875 -12.695 1 89.19 65 GLY B O 1
ATOM 1555 N N . PRO B 1 66 ? -12.406 -20.641 -14.438 1 94.5 66 PRO B N 1
ATOM 1556 C CA . PRO B 1 66 ? -11.477 -19.703 -15.078 1 94.5 66 PRO B CA 1
ATOM 1557 C C . PRO B 1 66 ? -11.312 -18.406 -14.297 1 94.5 66 PRO B C 1
ATOM 1559 O O . PRO B 1 66 ? -12.281 -17.906 -13.711 1 94.5 66 PRO B O 1
ATOM 1562 N N . ARG B 1 67 ? -10.141 -17.953 -14.266 1 96.38 67 ARG B N 1
ATOM 1563 C CA . ARG B 1 67 ? -9.781 -16.703 -13.617 1 96.38 67 ARG B CA 1
ATOM 1564 C C . ARG B 1 67 ? -8.688 -15.977 -14.398 1 96.38 67 ARG B C 1
ATOM 1566 O O . ARG B 1 67 ? -7.727 -16.594 -14.852 1 96.38 67 ARG B O 1
ATOM 1573 N N . GLN B 1 68 ? -8.945 -14.625 -14.555 1 97.31 68 GLN B N 1
ATOM 1574 C CA . GLN B 1 68 ? -7.969 -13.836 -15.297 1 97.31 68 GLN B CA 1
ATOM 1575 C C . GLN B 1 68 ? -7.785 -12.453 -14.672 1 97.31 68 GLN B C 1
ATOM 1577 O O . GLN B 1 68 ? -8.766 -11.766 -14.375 1 97.31 68 GLN B O 1
ATOM 1582 N N . SER B 1 69 ? -6.535 -12.117 -14.484 1 98.38 69 SER B N 1
ATOM 1583 C CA . SER B 1 69 ? -6.199 -10.797 -13.977 1 98.38 69 SER B CA 1
ATOM 1584 C C . SER B 1 69 ? -5.652 -9.898 -15.086 1 98.38 69 SER B C 1
ATOM 1586 O O . SER B 1 69 ? -4.863 -10.352 -15.922 1 98.38 69 SER B O 1
ATOM 1588 N N . THR B 1 70 ? -6.09 -8.656 -15.078 1 98.38 70 THR B N 1
ATOM 1589 C CA . THR B 1 70 ? -5.594 -7.617 -15.977 1 98.38 70 THR B CA 1
ATOM 1590 C C . THR B 1 70 ? -5.098 -6.406 -15.188 1 98.38 70 THR B C 1
ATOM 1592 O O . THR B 1 70 ? -5.758 -5.961 -14.25 1 98.38 70 THR B O 1
ATOM 1595 N N . ILE B 1 71 ? -3.936 -5.996 -15.547 1 98.38 71 ILE B N 1
ATOM 1596 C CA . ILE B 1 71 ? -3.385 -4.777 -14.969 1 98.38 71 ILE B CA 1
ATOM 1597 C C . ILE B 1 71 ? -3.939 -3.557 -15.695 1 98.38 71 ILE B C 1
ATOM 1599 O O . ILE B 1 71 ? -3.734 -3.404 -16.906 1 98.38 71 ILE B O 1
ATOM 1603 N N . SER B 1 72 ? -4.613 -2.734 -14.977 1 97.5 72 SER B N 1
ATOM 1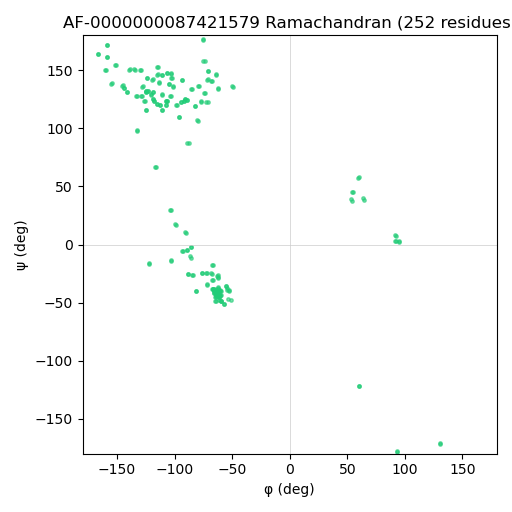604 C CA . SER B 1 72 ? -5.148 -1.502 -15.547 1 97.5 72 SER B CA 1
ATOM 1605 C C . SER B 1 72 ? -4.434 -0.277 -14.984 1 97.5 72 SER B C 1
ATOM 1607 O O . SER B 1 72 ? -4.246 -0.165 -13.766 1 97.5 72 SER B O 1
ATOM 1609 N N . SER B 1 73 ? -3.912 0.678 -15.844 1 96.81 73 SER B N 1
ATOM 1610 C CA . SER B 1 73 ? -3.334 1.976 -15.508 1 96.81 73 SER B CA 1
ATOM 1611 C C . SER B 1 73 ? -2.125 1.823 -14.594 1 96.81 73 SER B C 1
ATOM 1613 O O . SER B 1 73 ? -2.055 2.459 -13.539 1 96.81 73 SER B O 1
ATOM 1615 N N . PRO B 1 74 ? -1.128 1.06 -15.094 1 98.06 74 PRO B N 1
ATOM 1616 C CA . PRO B 1 74 ? 0.055 0.873 -14.25 1 98.06 74 PRO B CA 1
ATOM 1617 C C . PRO B 1 74 ? 0.911 2.133 -14.148 1 98.06 74 PRO B C 1
ATOM 1619 O O . PRO B 1 74 ? 1.005 2.898 -15.109 1 98.06 74 PRO B O 1
ATOM 1622 N N . HIS B 1 75 ? 1.444 2.377 -13 1 98.31 75 HIS B N 1
ATOM 1623 C CA . HIS B 1 75 ? 2.447 3.396 -12.719 1 98.31 75 HIS B CA 1
ATOM 1624 C C . HIS B 1 75 ? 3.641 2.807 -11.977 1 98.31 75 HIS B C 1
ATOM 1626 O O . HIS B 1 75 ? 3.469 2.045 -11.023 1 98.31 75 HIS B O 1
ATOM 1632 N N . VAL B 1 76 ? 4.832 3.068 -12.531 1 98.56 76 VAL B N 1
ATOM 1633 C CA . VAL B 1 76 ? 6.055 2.578 -11.914 1 98.56 76 VAL B CA 1
ATOM 1634 C C . VAL B 1 76 ? 6.934 3.758 -11.5 1 98.56 76 VAL B C 1
ATOM 1636 O O . VAL B 1 76 ? 7.238 4.629 -12.312 1 98.56 76 VAL B O 1
ATOM 1639 N N . ARG B 1 77 ? 7.277 3.82 -10.242 1 98.12 77 ARG B N 1
ATOM 1640 C CA . ARG B 1 77 ? 8.266 4.77 -9.742 1 98.12 77 ARG B CA 1
ATOM 1641 C C . ARG B 1 77 ? 9.539 4.059 -9.305 1 98.12 77 ARG B C 1
ATOM 1643 O O . ARG B 1 77 ? 9.508 3.209 -8.414 1 98.12 77 ARG B O 1
ATOM 1650 N N . LEU B 1 78 ? 10.609 4.375 -10.008 1 97.25 78 LEU B N 1
ATOM 1651 C CA . LEU B 1 78 ? 11.922 3.83 -9.656 1 97.25 78 LEU B CA 1
ATOM 1652 C C . LEU B 1 78 ? 12.648 4.754 -8.688 1 97.25 78 LEU B C 1
ATOM 1654 O O . LEU B 1 78 ? 12.773 5.953 -8.938 1 97.25 78 LEU B O 1
ATOM 1658 N N . VAL B 1 79 ? 13.031 4.121 -7.559 1 95.62 79 VAL B N 1
ATOM 1659 C CA . VAL B 1 79 ? 13.766 4.852 -6.527 1 95.62 79 VAL B CA 1
ATOM 1660 C C . VAL B 1 79 ? 14.969 4.031 -6.07 1 95.62 79 VAL B C 1
ATOM 1662 O O . VAL B 1 79 ? 14.852 3.189 -5.176 1 95.62 79 VAL B O 1
ATOM 1665 N N . GLY B 1 80 ? 16.156 4.359 -6.625 1 90 80 GLY B N 1
ATOM 1666 C CA . GLY B 1 80 ? 17.297 3.496 -6.387 1 90 80 GLY B CA 1
ATOM 1667 C C . GLY B 1 80 ? 17.094 2.08 -6.891 1 90 80 GLY B C 1
ATOM 1668 O O . GLY B 1 80 ? 16.766 1.873 -8.062 1 90 80 GLY B O 1
ATOM 1669 N N . ASP B 1 81 ? 17.219 1.145 -5.906 1 94.31 81 ASP B N 1
ATOM 1670 C CA . ASP B 1 81 ? 17.062 -0.26 -6.27 1 94.31 81 ASP B CA 1
ATOM 1671 C C . ASP B 1 81 ? 15.664 -0.765 -5.914 1 94.31 81 ASP B C 1
ATOM 1673 O O . ASP B 1 81 ? 15.453 -1.972 -5.777 1 94.31 81 ASP B O 1
ATOM 1677 N N . VAL B 1 82 ? 14.812 0.199 -5.711 1 97.88 82 VAL B N 1
ATOM 1678 C CA . VAL B 1 82 ? 13.445 -0.155 -5.344 1 97.88 82 VAL B CA 1
ATOM 1679 C C . VAL B 1 82 ? 12.477 0.386 -6.391 1 97.88 82 VAL B C 1
ATOM 1681 O O . VAL B 1 82 ? 12.703 1.448 -6.973 1 97.88 82 VAL B O 1
ATOM 1684 N N . ALA B 1 83 ? 11.484 -0.356 -6.684 1 98.56 83 ALA B N 1
ATOM 1685 C CA . ALA B 1 83 ? 10.391 0.093 -7.539 1 98.56 83 ALA B CA 1
ATOM 1686 C C . ALA B 1 83 ? 9.055 0.032 -6.801 1 98.56 83 ALA B C 1
ATOM 1688 O O . ALA B 1 83 ? 8.75 -0.964 -6.141 1 98.56 83 ALA B O 1
ATOM 1689 N N . VAL B 1 84 ? 8.344 1.094 -6.832 1 98.81 84 VAL B N 1
ATOM 1690 C CA . VAL B 1 84 ? 6.945 1.14 -6.406 1 98.81 84 VAL B CA 1
ATOM 1691 C C . VAL B 1 84 ? 6.027 0.991 -7.617 1 98.81 84 VAL B C 1
ATOM 1693 O O . VAL B 1 84 ? 5.945 1.893 -8.453 1 98.81 84 VAL B O 1
ATOM 1696 N N . VAL B 1 85 ? 5.367 -0.131 -7.703 1 98.88 85 VAL B N 1
ATOM 1697 C CA . VAL B 1 85 ? 4.465 -0.406 -8.812 1 98.88 85 VAL B CA 1
ATOM 1698 C C . VAL B 1 85 ? 3.018 -0.34 -8.336 1 98.88 85 VAL B C 1
ATOM 1700 O O . VAL B 1 85 ? 2.637 -1.038 -7.391 1 98.88 85 VAL B O 1
ATOM 1703 N N . THR B 1 86 ? 2.219 0.491 -8.953 1 98.81 86 THR B N 1
ATOM 1704 C CA . THR B 1 86 ? 0.812 0.641 -8.602 1 98.81 86 THR B CA 1
ATOM 1705 C C . THR B 1 86 ? -0.081 0.41 -9.812 1 98.81 86 THR B C 1
ATOM 1707 O O . THR B 1 86 ? 0.295 0.742 -10.938 1 98.81 86 THR B O 1
ATOM 1710 N N . TYR B 1 87 ? -1.205 -0.199 -9.547 1 98.62 87 TYR B N 1
ATOM 1711 C CA . TYR B 1 87 ? -2.193 -0.412 -10.594 1 98.62 87 TYR B CA 1
ATOM 1712 C C . TYR B 1 87 ? -3.537 -0.827 -10.008 1 98.62 87 TYR B C 1
ATOM 1714 O O . TYR B 1 87 ? -3.627 -1.153 -8.82 1 98.62 87 TYR B O 1
ATOM 1722 N N . THR B 1 88 ? -4.559 -0.729 -10.828 1 98.19 88 THR B N 1
ATOM 1723 C CA . THR B 1 88 ? -5.828 -1.38 -10.531 1 98.19 88 THR B CA 1
ATOM 1724 C C . THR B 1 88 ? -5.906 -2.748 -11.203 1 98.19 88 THR B C 1
ATOM 1726 O O . THR B 1 88 ? -5.684 -2.867 -12.406 1 98.19 88 THR B O 1
ATOM 1729 N N . ARG B 1 89 ? -6.105 -3.723 -10.375 1 98.31 89 ARG B N 1
ATOM 1730 C CA . ARG B 1 89 ? -6.273 -5.078 -10.898 1 98.31 89 ARG B CA 1
ATOM 1731 C C . ARG B 1 89 ? -7.738 -5.367 -11.203 1 98.31 89 ARG B C 1
ATOM 1733 O O . ARG B 1 89 ? -8.609 -5.164 -10.359 1 98.31 89 ARG B O 1
ATOM 1740 N N . LEU B 1 90 ? -8 -5.758 -12.43 1 98.06 90 LEU B N 1
ATOM 1741 C CA . LEU B 1 90 ? -9.297 -6.316 -12.805 1 98.06 90 LEU B CA 1
ATOM 1742 C C . LEU B 1 90 ? -9.234 -7.84 -12.828 1 98.06 90 LEU B C 1
ATOM 1744 O O . LEU B 1 90 ? -8.406 -8.422 -13.531 1 98.06 90 LEU B O 1
ATOM 1748 N N . THR B 1 91 ? -10.031 -8.438 -12.031 1 97.75 91 THR B N 1
ATOM 1749 C CA . THR B 1 91 ? -10.078 -9.898 -12 1 97.75 91 THR B CA 1
ATOM 1750 C C . THR B 1 91 ? -11.422 -10.406 -12.531 1 97.75 91 THR B C 1
ATOM 1752 O O . THR B 1 91 ? -12.477 -10.102 -11.969 1 97.75 91 THR B O 1
ATOM 1755 N N . GLN B 1 92 ? -11.367 -11.172 -13.578 1 97.69 92 GLN B N 1
ATOM 1756 C CA . GLN B 1 92 ? -12.555 -11.781 -14.164 1 97.69 92 GLN B CA 1
ATOM 1757 C C . GLN B 1 92 ? -12.68 -13.242 -13.75 1 97.69 92 GLN B C 1
ATOM 1759 O O . GLN B 1 92 ? -11.688 -13.977 -13.734 1 97.69 92 GLN B O 1
ATOM 1764 N N . PHE B 1 93 ? -13.93 -13.586 -13.398 1 96.88 93 PHE B N 1
ATOM 1765 C CA . PHE B 1 93 ? -14.219 -14.938 -12.945 1 96.88 93 PHE B CA 1
ATOM 1766 C C . PHE B 1 93 ? -15.703 -15.258 -13.109 1 96.88 93 PHE B C 1
ATOM 1768 O O . PHE B 1 93 ? -16.484 -14.398 -13.516 1 96.88 93 PHE B O 1
ATOM 1775 N N . ILE B 1 94 ? -16.016 -16.562 -12.875 1 95.75 94 ILE B N 1
ATOM 1776 C CA . ILE B 1 94 ? -17.406 -16.984 -12.906 1 95.75 94 ILE B CA 1
ATOM 1777 C C . ILE B 1 94 ? -18 -16.891 -11.508 1 95.75 94 ILE B C 1
ATOM 1779 O O . ILE B 1 94 ? -17.516 -17.531 -10.57 1 95.75 94 ILE B O 1
ATOM 1783 N N . GLY B 1 95 ? -19.047 -16.172 -11.375 1 93.25 95 GLY B N 1
ATOM 1784 C CA . GLY B 1 95 ? -19.703 -15.977 -10.094 1 93.25 95 GLY B CA 1
ATOM 1785 C C . GLY B 1 95 ? -20.516 -17.188 -9.648 1 93.25 95 GLY B C 1
ATOM 1786 O O . GLY B 1 95 ? -20.594 -18.188 -10.367 1 93.25 95 GLY B O 1
ATOM 1787 N N . ILE B 1 96 ? -21.016 -17.047 -8.516 1 90.31 96 ILE B N 1
ATOM 1788 C CA . ILE B 1 96 ? -21.734 -18.156 -7.891 1 90.31 96 ILE B CA 1
ATOM 1789 C C . ILE B 1 96 ? -22.953 -18.516 -8.734 1 90.31 96 ILE B C 1
ATOM 1791 O O . ILE B 1 96 ? -23.375 -19.672 -8.766 1 90.31 96 ILE B O 1
ATOM 1795 N N . GLU B 1 97 ? -23.453 -17.578 -9.406 1 93 97 GLU B N 1
ATOM 1796 C CA . GLU B 1 97 ? -24.625 -17.812 -10.242 1 93 97 GLU B CA 1
ATOM 1797 C C . GLU B 1 97 ? -24.234 -18.328 -11.617 1 93 97 GLU B C 1
ATOM 1799 O O . GLU B 1 97 ? -25.094 -18.516 -12.492 1 93 97 GLU B O 1
ATOM 1804 N N . GLY B 1 98 ? -23 -18.422 -11.789 1 92.62 98 GLY B N 1
ATOM 1805 C CA . GLY B 1 98 ? -22.531 -19 -13.039 1 92.62 98 GLY B CA 1
ATOM 1806 C C . GLY B 1 98 ? -22.281 -17.953 -14.117 1 92.62 98 GLY B C 1
ATOM 1807 O O . GLY B 1 98 ? -22 -18.312 -15.266 1 92.62 98 GLY B O 1
ATOM 1808 N N . GLU B 1 99 ? -22.359 -16.719 -13.766 1 95.25 99 GLU B N 1
ATOM 1809 C CA . GLU B 1 99 ? -22.141 -15.641 -14.727 1 95.25 99 GLU B CA 1
ATOM 1810 C C . GLU B 1 99 ? -20.766 -15.008 -14.555 1 95.25 99 GLU B C 1
ATOM 1812 O O . GLU B 1 99 ? -20.25 -14.93 -13.445 1 95.25 99 GLU B O 1
ATOM 1817 N N . PRO B 1 100 ? -20.25 -14.578 -15.727 1 96.25 100 PRO B N 1
ATOM 1818 C CA . PRO B 1 100 ? -18.984 -13.859 -15.602 1 96.25 100 PRO B CA 1
ATOM 1819 C C . PRO B 1 100 ? -19.109 -12.57 -14.781 1 96.25 100 PRO B C 1
ATOM 1821 O O . PRO B 1 100 ? -20.109 -11.852 -14.922 1 96.25 100 PRO B O 1
ATOM 1824 N N . GLU B 1 101 ? -18.141 -12.398 -13.867 1 96.94 101 GLU B N 1
ATOM 1825 C CA . GLU B 1 101 ? -18.047 -11.203 -13.047 1 96.94 101 GLU B CA 1
ATOM 1826 C C . GLU B 1 101 ? -16.641 -10.609 -13.094 1 96.94 101 GLU B C 1
ATOM 1828 O O . GLU B 1 101 ? -15.68 -11.312 -13.414 1 96.94 101 GLU B O 1
ATOM 1833 N N . THR B 1 102 ? -16.578 -9.289 -12.938 1 97.19 102 THR B N 1
ATOM 1834 C CA . THR B 1 102 ? -15.297 -8.617 -12.805 1 97.19 102 THR B CA 1
ATOM 1835 C C . THR B 1 102 ? -15.195 -7.902 -11.461 1 97.19 102 THR B C 1
ATOM 1837 O O . THR B 1 102 ? -16.094 -7.145 -11.086 1 97.19 102 THR B O 1
ATOM 1840 N N . ALA B 1 103 ? -14.117 -8.234 -10.719 1 96.38 103 ALA B N 1
ATOM 1841 C CA . ALA B 1 103 ? -13.797 -7.523 -9.484 1 96.38 103 ALA B CA 1
ATOM 1842 C C . ALA B 1 103 ? -12.586 -6.613 -9.672 1 96.38 103 ALA B C 1
ATOM 1844 O O . ALA B 1 103 ? -11.719 -6.891 -10.5 1 96.38 103 ALA B O 1
ATOM 1845 N N . THR B 1 104 ? -12.594 -5.48 -8.945 1 96.94 104 THR B N 1
ATOM 1846 C CA . THR B 1 104 ? -11.461 -4.555 -9.008 1 96.94 104 THR B CA 1
ATOM 1847 C C . THR B 1 104 ? -10.742 -4.484 -7.664 1 96.94 104 THR B C 1
ATOM 1849 O O . THR B 1 104 ? -11.367 -4.645 -6.613 1 96.94 104 THR B O 1
ATOM 1852 N N . ALA B 1 105 ? -9.438 -4.301 -7.703 1 97.62 105 ALA B N 1
ATOM 1853 C CA . ALA B 1 105 ? -8.633 -4.062 -6.508 1 97.62 105 ALA B CA 1
ATOM 1854 C C . ALA B 1 105 ? -7.484 -3.102 -6.805 1 97.62 105 ALA B C 1
ATOM 1856 O O . ALA B 1 105 ? -6.875 -3.166 -7.875 1 97.62 105 ALA B O 1
ATOM 1857 N N . GLU B 1 106 ? -7.238 -2.146 -5.898 1 98.31 106 GLU B N 1
ATOM 1858 C CA . GLU B 1 106 ? -6.027 -1.333 -5.965 1 98.31 106 GLU B CA 1
ATOM 1859 C C . GLU B 1 106 ? -4.828 -2.088 -5.402 1 98.31 106 GLU B C 1
ATOM 1861 O O . GLU B 1 106 ? -4.914 -2.697 -4.336 1 98.31 106 GLU B O 1
ATOM 1866 N N . GLU B 1 107 ? -3.693 -1.983 -6.141 1 98.62 107 GLU B N 1
ATOM 1867 C CA . GLU B 1 107 ? -2.516 -2.713 -5.68 1 98.62 107 GLU B CA 1
ATOM 1868 C C . GLU B 1 107 ? -1.273 -1.827 -5.703 1 98.62 107 GLU B C 1
ATOM 1870 O O . GLU B 1 107 ? -1.038 -1.104 -6.672 1 98.62 107 GLU B O 1
ATOM 1875 N N . THR B 1 108 ? -0.611 -1.786 -4.594 1 98.88 108 THR B N 1
ATOM 1876 C CA . THR B 1 108 ? 0.754 -1.288 -4.465 1 98.88 108 THR B CA 1
ATOM 1877 C C . THR B 1 108 ? 1.729 -2.439 -4.234 1 98.88 108 THR B C 1
ATOM 1879 O O . THR B 1 108 ? 1.597 -3.186 -3.26 1 98.88 108 THR B O 1
ATOM 1882 N N . ARG B 1 109 ? 2.688 -2.609 -5.113 1 98.94 109 ARG B N 1
ATOM 1883 C CA . ARG B 1 109 ? 3.693 -3.658 -4.988 1 98.94 109 ARG B CA 1
ATOM 1884 C C . ARG B 1 109 ? 5.102 -3.07 -4.988 1 98.94 109 ARG B C 1
ATOM 1886 O O . ARG B 1 109 ? 5.426 -2.221 -5.82 1 98.94 109 ARG B O 1
ATOM 1893 N N . ILE B 1 110 ? 5.906 -3.523 -4.012 1 98.88 110 ILE B N 1
ATOM 1894 C CA . ILE B 1 110 ? 7.277 -3.049 -3.877 1 98.88 110 ILE B CA 1
ATOM 1895 C C . ILE B 1 110 ? 8.25 -4.137 -4.332 1 98.88 110 ILE B C 1
ATOM 1897 O O . ILE B 1 110 ? 8.18 -5.273 -3.855 1 98.88 110 ILE B O 1
ATOM 1901 N N . TRP B 1 111 ? 9.078 -3.773 -5.281 1 98.81 111 TRP B N 1
ATOM 1902 C CA . TRP B 1 111 ? 10.109 -4.66 -5.809 1 98.81 111 TRP B CA 1
ATOM 1903 C C . TRP B 1 111 ? 11.508 -4.145 -5.465 1 98.81 111 TRP B C 1
ATOM 1905 O O . TRP B 1 111 ? 11.75 -2.936 -5.496 1 98.81 111 TRP B O 1
ATOM 1915 N N . HIS B 1 112 ? 12.359 -5.055 -5.109 1 98.38 112 HIS B N 1
ATOM 1916 C CA . HIS B 1 112 ? 13.75 -4.746 -4.789 1 98.38 112 HIS B CA 1
ATOM 1917 C C . HIS B 1 112 ? 14.703 -5.391 -5.789 1 98.38 112 HIS B C 1
ATOM 1919 O O . HIS B 1 112 ? 14.648 -6.602 -6.016 1 98.38 112 HIS B O 1
ATOM 1925 N N . HIS B 1 113 ? 15.492 -4.547 -6.457 1 97 113 HIS B N 1
ATOM 1926 C CA . HIS B 1 113 ? 16.484 -5.062 -7.387 1 97 113 HIS B CA 1
ATOM 1927 C C . HIS B 1 113 ? 17.734 -5.539 -6.652 1 97 113 HIS B C 1
ATOM 1929 O O . HIS B 1 113 ? 18.516 -4.727 -6.152 1 97 113 HIS B O 1
ATOM 1935 N N . ILE B 1 114 ? 17.906 -6.836 -6.574 1 91.38 114 ILE B N 1
ATOM 1936 C CA . ILE B 1 114 ? 19 -7.445 -5.82 1 91.38 114 ILE B CA 1
ATOM 1937 C C . ILE B 1 114 ? 19.781 -8.406 -6.719 1 91.38 114 ILE B C 1
ATOM 1939 O O . ILE B 1 114 ? 19.203 -9.336 -7.285 1 91.38 114 ILE B O 1
ATOM 1943 N N . ASP B 1 115 ? 21.047 -8.156 -6.816 1 91.44 115 ASP B N 1
ATOM 1944 C CA . ASP B 1 115 ? 21.953 -9.031 -7.562 1 91.44 115 ASP B CA 1
ATOM 1945 C C . ASP B 1 115 ? 21.438 -9.25 -8.984 1 91.44 115 ASP B C 1
ATOM 1947 O O . ASP B 1 115 ? 21.344 -10.391 -9.453 1 91.44 115 ASP B O 1
ATOM 1951 N N . GLY B 1 116 ? 20.906 -8.242 -9.586 1 92.56 116 GLY B N 1
ATOM 1952 C CA . GLY B 1 116 ? 20.578 -8.25 -11 1 92.56 116 GLY B CA 1
ATOM 1953 C C . GLY B 1 116 ? 19.172 -8.711 -11.289 1 92.56 116 GLY B C 1
ATOM 1954 O O . GLY B 1 116 ? 18.766 -8.828 -12.453 1 92.56 116 GLY B O 1
ATOM 1955 N N . SER B 1 117 ? 18.469 -8.969 -10.234 1 96.06 117 SER B N 1
ATOM 1956 C CA . SER B 1 117 ? 17.109 -9.422 -10.445 1 96.06 117 SER B CA 1
ATOM 1957 C C . SER B 1 117 ? 16.125 -8.703 -9.523 1 96.06 117 SER B C 1
ATOM 1959 O O . SER B 1 117 ? 16.5 -8.289 -8.422 1 96.06 117 SER B O 1
ATOM 1961 N N . TRP B 1 118 ? 14.945 -8.586 -10.023 1 97.94 118 TRP B N 1
ATOM 1962 C CA . TRP B 1 118 ? 13.875 -8.008 -9.211 1 97.94 118 TRP B CA 1
ATOM 1963 C C . TRP B 1 118 ? 13.227 -9.07 -8.328 1 97.94 118 TRP B C 1
ATOM 1965 O O . TRP B 1 118 ? 12.93 -10.18 -8.797 1 97.94 118 TRP B O 1
ATOM 1975 N N . ARG B 1 119 ? 13.055 -8.656 -7.059 1 98.44 119 ARG B N 1
ATOM 1976 C CA . ARG B 1 119 ? 12.344 -9.5 -6.098 1 98.44 119 ARG B CA 1
ATOM 1977 C C . ARG B 1 119 ? 11.18 -8.742 -5.461 1 98.44 119 ARG B C 1
ATOM 1979 O O . ARG B 1 119 ? 11.344 -7.605 -5.02 1 98.44 119 ARG B O 1
ATOM 1986 N N . HIS B 1 120 ? 10.023 -9.406 -5.453 1 98.81 120 HIS B N 1
ATOM 1987 C CA . HIS B 1 120 ? 8.828 -8.82 -4.863 1 98.81 120 HIS B CA 1
ATOM 1988 C C . HIS B 1 120 ? 8.867 -8.898 -3.342 1 98.81 120 HIS B C 1
ATOM 1990 O O . HIS B 1 120 ? 8.938 -9.992 -2.771 1 98.81 120 HIS B O 1
ATOM 1996 N N . ILE B 1 121 ? 8.75 -7.695 -2.594 1 98.75 121 ILE B N 1
ATOM 1997 C CA . ILE B 1 121 ? 9.094 -7.762 -1.177 1 98.75 121 ILE B CA 1
ATOM 1998 C C . ILE B 1 121 ? 7.898 -7.312 -0.338 1 98.75 121 ILE B C 1
ATOM 2000 O O . ILE B 1 121 ? 7.852 -7.559 0.87 1 98.75 121 ILE B O 1
ATOM 2004 N N . HIS B 1 122 ? 6.941 -6.66 -0.917 1 98.94 122 HIS B N 1
ATOM 2005 C CA . HIS B 1 122 ? 5.762 -6.199 -0.191 1 98.94 122 HIS B CA 1
ATOM 2006 C C . HIS B 1 122 ? 4.609 -5.91 -1.144 1 98.94 122 HIS B C 1
ATOM 2008 O O . HIS B 1 122 ? 4.824 -5.488 -2.281 1 98.94 122 HIS B O 1
ATOM 2014 N N . PHE B 1 123 ? 3.4 -6.109 -0.584 1 98.88 123 PHE B N 1
ATOM 2015 C CA . PHE B 1 123 ? 2.297 -5.539 -1.349 1 98.88 123 PHE B CA 1
ATOM 2016 C C . PHE B 1 123 ? 1.14 -5.16 -0.43 1 98.88 123 PHE B C 1
ATOM 2018 O O . PHE B 1 123 ? 1.049 -5.656 0.696 1 98.88 123 PHE B O 1
ATOM 2025 N N . HIS B 1 124 ? 0.376 -4.234 -0.861 1 98.88 124 HIS B N 1
ATOM 2026 C CA . HIS B 1 124 ? -0.887 -3.783 -0.289 1 98.88 124 HIS B CA 1
ATOM 2027 C C . HIS B 1 124 ? -2.01 -3.84 -1.319 1 98.88 124 HIS B C 1
ATOM 2029 O O . HIS B 1 124 ? -1.922 -3.209 -2.375 1 98.88 124 HIS B O 1
ATOM 2035 N N . ARG B 1 125 ? -2.939 -4.656 -1.052 1 98.56 125 ARG B N 1
ATOM 2036 C 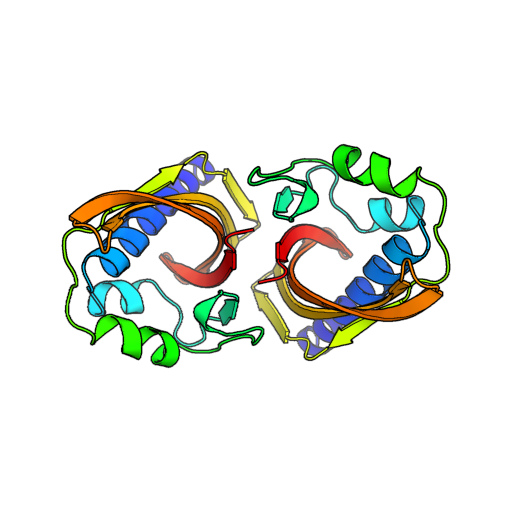CA . ARG B 1 125 ? -4.098 -4.812 -1.925 1 98.56 125 ARG B CA 1
ATOM 2037 C C . ARG B 1 125 ? -5.387 -4.461 -1.19 1 98.56 125 ARG B C 1
ATOM 2039 O O . ARG B 1 125 ? -5.594 -4.887 -0.051 1 98.56 125 ARG B O 1
ATOM 2046 N N . SER B 1 126 ? -6.18 -3.656 -1.804 1 97.38 126 SER B N 1
ATOM 2047 C CA . SER B 1 126 ? -7.465 -3.309 -1.214 1 97.38 126 SER B CA 1
ATOM 2048 C C . SER B 1 126 ? -8.57 -3.275 -2.27 1 97.38 126 SER B C 1
ATOM 2050 O O . SER B 1 126 ? -8.281 -3.18 -3.465 1 97.38 126 SER B O 1
ATOM 2052 N N . ALA B 1 127 ? -9.859 -3.592 -1.803 1 89.06 127 ALA B N 1
ATOM 2053 C CA . ALA B 1 127 ? -11.062 -3.438 -2.619 1 89.06 127 ALA B CA 1
ATOM 2054 C C . ALA B 1 127 ? -12.008 -2.412 -2.008 1 89.06 127 ALA B C 1
ATOM 2056 O O . ALA B 1 127 ? -12.867 -2.76 -1.187 1 89.06 127 ALA B O 1
ATOM 2057 N N . ASN B 1 128 ? -11.633 -1.081 -1.956 1 69.19 128 ASN B N 1
ATOM 2058 C CA . ASN B 1 128 ? -12.43 -0.085 -1.249 1 69.19 128 ASN B CA 1
ATOM 2059 C C . ASN B 1 128 ? -13.773 0.152 -1.939 1 69.19 128 ASN B C 1
ATOM 2061 O O . ASN B 1 128 ? -13.898 -0.053 -3.148 1 69.19 128 ASN B O 1
#

Nearest PDB structures (foldseek):
  2w2c-assembly1_C  TM=9.444E-01  e=2.982E-14  Homo sapiens
  2w2c-assembly1_B  TM=9.465E-01  e=2.663E-14  Homo sapiens
  7ury-assembly1_A  TM=9.509E-01  e=3.737E-14  Homo sapiens
  5ig5-assembly1_B-2  TM=9.659E-01  e=1.621E-13  Nematostella vectensis
  7rec-assembly1_F-2  TM=9.276E-01  e=7.356E-14  Homo sapiens